Protein AF-A0A930B2Z7-F1 (afdb_monomer_lite)

Radius of gyration: 63.08 Å; chains: 1; bounding box: 130×90×165 Å

Sequence (324 aa):
MKVFLTALCCCASFFTFAQPKLEETWKDSHLNETLETPLGFLRKEKTTVDKVDYFLGVDKSNKIKYIETSSPAFKVSNYNLNTKLFGFKNYTYTRYFEGWGYYLRINASWCAFFGKAKPTKDTRPVFFFNYNFGAAEGKPIFDANYEEVLAAQQKAEKEKAEKKAKEKEQQAQKKAEYEKEAARLAKEKAEKEKAELERKQAIQKEVEKKKAEEEAKKKAEDEAKQQYAREVAAYNAQKEAEKKAKEEEKKRKSEEFRTGQRVVNTELAQAGSTATTSSTEALQGGEKYLDETLKAKLKKSLRDYQAYINKNQKRTEAYPLVLV

Structure (mmCIF, N/CA/C/O backbone):
data_AF-A0A930B2Z7-F1
#
_entry.id   AF-A0A930B2Z7-F1
#
loop_
_atom_site.group_PDB
_atom_site.id
_atom_site.type_symbol
_atom_site.label_atom_id
_atom_site.label_alt_id
_atom_site.label_comp_id
_atom_site.label_asym_id
_atom_site.label_entity_id
_atom_site.label_seq_id
_atom_site.pdbx_PDB_ins_code
_atom_site.Cartn_x
_atom_site.Cartn_y
_atom_site.Cartn_z
_atom_site.occupancy
_atom_site.B_iso_or_equiv
_atom_site.auth_seq_id
_atom_site.auth_comp_id
_atom_site.auth_asym_id
_atom_site.auth_atom_id
_atom_site.pdbx_PDB_model_num
ATOM 1 N N . MET A 1 1 ? 8.219 -58.811 -56.130 1.00 33.44 1 MET A N 1
ATOM 2 C CA . MET A 1 1 ? 8.912 -57.609 -55.602 1.00 33.44 1 MET A CA 1
ATOM 3 C C . MET A 1 1 ? 7.979 -56.408 -55.715 1.00 33.44 1 MET A C 1
ATOM 5 O O . MET A 1 1 ? 7.192 -56.398 -56.646 1.00 33.44 1 MET A O 1
ATOM 9 N N . LYS A 1 2 ? 8.087 -55.447 -54.784 1.00 41.62 2 LYS A N 1
ATOM 10 C CA . LYS A 1 2 ? 7.681 -54.021 -54.854 1.00 41.62 2 LYS A CA 1
ATOM 11 C C . LYS A 1 2 ? 6.662 -53.584 -55.934 1.00 41.62 2 LYS A C 1
ATOM 13 O O . LYS A 1 2 ? 7.050 -53.463 -57.089 1.00 41.62 2 LYS A O 1
ATOM 18 N N . VAL A 1 3 ? 5.492 -53.085 -55.511 1.00 38.84 3 VAL A N 1
ATOM 19 C CA . VAL A 1 3 ? 4.905 -51.851 -56.084 1.00 38.84 3 VAL A CA 1
ATOM 20 C C . VAL A 1 3 ? 4.307 -50.984 -54.961 1.00 38.84 3 VAL A C 1
ATOM 22 O O . VAL A 1 3 ? 3.507 -51.447 -54.160 1.00 38.84 3 VAL A O 1
ATOM 25 N N . PHE A 1 4 ? 4.796 -49.747 -54.914 1.00 39.19 4 PHE A N 1
ATOM 26 C CA . PHE A 1 4 ? 4.407 -48.534 -54.182 1.00 39.19 4 PHE A CA 1
ATOM 27 C C . PHE A 1 4 ? 3.132 -48.486 -53.314 1.00 39.19 4 PHE A C 1
ATOM 29 O O . PHE A 1 4 ? 2.013 -48.640 -53.794 1.00 39.19 4 PHE A O 1
ATOM 36 N N . LEU A 1 5 ? 3.328 -48.044 -52.063 1.00 38.91 5 LEU A N 1
ATOM 37 C CA . LEU A 1 5 ? 2.314 -47.394 -51.229 1.00 38.91 5 LEU A CA 1
ATOM 38 C C . LEU A 1 5 ? 2.477 -45.867 -51.352 1.00 38.91 5 LEU A C 1
ATOM 40 O O . LEU A 1 5 ? 3.457 -45.303 -50.863 1.00 38.91 5 LEU A O 1
ATOM 44 N N . THR A 1 6 ? 1.537 -45.194 -52.014 1.00 46.16 6 THR A N 1
ATOM 45 C CA . THR A 1 6 ? 1.603 -43.745 -52.267 1.00 46.16 6 THR A CA 1
ATOM 46 C C . THR A 1 6 ? 1.069 -42.955 -51.070 1.00 46.16 6 THR A C 1
ATOM 48 O O . THR A 1 6 ? -0.118 -42.642 -50.994 1.00 46.16 6 THR A O 1
ATOM 51 N N . ALA A 1 7 ? 1.940 -42.615 -50.119 1.00 45.53 7 ALA A N 1
ATOM 52 C CA . ALA A 1 7 ? 1.587 -41.728 -49.011 1.00 45.53 7 ALA A CA 1
ATOM 53 C C . ALA A 1 7 ? 1.538 -40.264 -49.489 1.00 45.53 7 ALA A C 1
ATOM 55 O O . ALA A 1 7 ? 2.559 -39.575 -49.534 1.00 45.53 7 ALA A O 1
ATOM 56 N N . LEU A 1 8 ? 0.343 -39.786 -49.849 1.00 38.94 8 LEU A N 1
ATOM 57 C CA . LEU A 1 8 ? 0.099 -38.382 -50.184 1.00 38.94 8 LEU A CA 1
ATOM 58 C C . LEU A 1 8 ? 0.176 -37.525 -48.908 1.00 38.94 8 LEU A C 1
ATOM 60 O O . LEU A 1 8 ? -0.830 -37.258 -48.254 1.00 38.94 8 LEU A O 1
ATOM 64 N N . CYS A 1 9 ? 1.387 -37.111 -48.537 1.00 35.88 9 CYS A N 1
ATOM 65 C CA . CYS A 1 9 ? 1.602 -36.191 -47.426 1.00 35.88 9 CYS A CA 1
ATOM 66 C C . CYS A 1 9 ? 1.150 -34.779 -47.830 1.00 35.88 9 CYS A C 1
ATOM 68 O O . CYS A 1 9 ? 1.942 -33.953 -48.288 1.00 35.88 9 CYS A O 1
ATOM 70 N N . CYS A 1 10 ? -0.145 -34.502 -47.674 1.00 34.97 10 CYS A N 1
ATOM 71 C CA . CYS A 1 10 ? -0.668 -33.144 -47.715 1.00 34.97 10 CYS A CA 1
ATOM 72 C C . CYS A 1 10 ? -0.140 -32.374 -46.499 1.00 34.97 10 CYS A C 1
ATOM 74 O O . CYS A 1 10 ? -0.798 -32.300 -45.461 1.00 34.97 10 CYS A O 1
ATOM 76 N N . CYS A 1 11 ? 1.045 -31.775 -46.645 1.00 37.53 11 CYS A N 1
ATOM 77 C CA . CYS A 1 11 ? 1.539 -30.728 -45.761 1.00 37.53 11 CYS A CA 1
ATOM 78 C C . CYS A 1 11 ? 0.603 -29.516 -45.850 1.00 37.53 11 CYS A C 1
ATOM 80 O O . CYS A 1 11 ? 0.871 -28.549 -46.565 1.00 37.53 11 CYS A O 1
ATOM 82 N N . ALA A 1 12 ? -0.508 -29.577 -45.116 1.00 38.31 12 ALA A N 1
ATOM 83 C CA . ALA A 1 12 ? -1.339 -28.430 -44.807 1.00 38.31 12 ALA A CA 1
ATOM 84 C C . ALA A 1 12 ? -0.528 -27.504 -43.895 1.00 38.31 12 ALA A C 1
ATOM 86 O O . ALA A 1 12 ? -0.625 -27.552 -42.669 1.00 38.31 12 ALA A O 1
ATOM 87 N N . SER A 1 13 ? 0.313 -26.682 -44.522 1.00 40.53 13 SER A N 1
ATOM 88 C CA . SER A 1 13 ? 1.003 -25.560 -43.899 1.00 40.53 13 SER A CA 1
ATOM 89 C C . SER A 1 13 ? -0.040 -24.534 -43.472 1.00 40.53 13 SER A C 1
ATOM 91 O O . SER A 1 13 ? -0.251 -23.525 -44.145 1.00 40.53 13 SER A O 1
ATOM 93 N N . PHE A 1 14 ? -0.715 -24.801 -42.353 1.00 37.41 14 PHE A N 1
ATOM 94 C CA . PHE A 1 14 ? -1.451 -23.783 -41.628 1.00 37.41 14 PHE A CA 1
ATOM 95 C C . PHE A 1 14 ? -0.440 -22.705 -41.249 1.00 37.41 14 PHE A C 1
ATOM 97 O O . PHE A 1 14 ? 0.321 -22.855 -40.293 1.00 37.41 14 PHE A O 1
ATOM 104 N N . PHE A 1 15 ? -0.424 -21.619 -42.022 1.00 40.16 15 PHE A N 1
ATOM 105 C CA . PHE A 1 15 ? 0.215 -20.375 -41.631 1.00 40.16 15 PHE A CA 1
ATOM 106 C C . PHE A 1 15 ? -0.580 -19.800 -40.456 1.00 40.16 15 PHE A C 1
ATOM 108 O O . PHE A 1 15 ? -1.348 -18.851 -40.596 1.00 40.16 15 PHE A O 1
ATOM 115 N N . THR A 1 16 ? -0.384 -20.379 -39.270 1.00 41.19 16 THR A N 1
ATOM 116 C CA . THR A 1 16 ? -0.503 -19.623 -38.031 1.00 41.19 16 THR A CA 1
ATOM 117 C C . THR A 1 16 ? 0.519 -18.506 -38.161 1.00 41.19 16 THR A C 1
ATOM 119 O O . THR A 1 16 ? 1.719 -18.754 -38.008 1.00 41.19 16 THR A O 1
ATOM 122 N N . PHE A 1 17 ? 0.067 -17.314 -38.548 1.00 52.38 17 PHE A N 1
ATOM 123 C CA . PHE A 1 17 ? 0.924 -16.141 -38.616 1.00 52.38 17 PHE A CA 1
ATOM 124 C C . PHE A 1 17 ? 1.437 -15.883 -37.203 1.00 52.38 17 PHE A C 1
ATOM 126 O O . PHE A 1 17 ? 0.739 -15.345 -36.352 1.00 52.38 17 PHE A O 1
ATOM 133 N N . ALA A 1 18 ? 2.653 -16.345 -36.924 1.00 68.50 18 ALA A N 1
ATOM 134 C CA . ALA A 1 18 ? 3.330 -15.997 -35.695 1.00 68.50 18 ALA A CA 1
ATOM 135 C C . ALA A 1 18 ? 3.589 -14.488 -35.715 1.00 68.50 18 ALA A C 1
ATOM 137 O O . ALA A 1 18 ? 3.853 -13.915 -36.774 1.00 68.50 18 ALA A O 1
ATOM 138 N N . GLN A 1 19 ? 3.542 -13.852 -34.543 1.00 81.44 19 GLN A N 1
ATOM 139 C CA . GLN A 1 19 ? 3.972 -12.460 -34.401 1.00 81.44 19 GLN A CA 1
ATOM 140 C C . GLN A 1 19 ? 5.351 -12.289 -35.062 1.00 81.44 19 GLN A C 1
ATOM 142 O O . GLN A 1 19 ? 6.213 -13.137 -34.794 1.00 81.44 19 GLN A O 1
ATOM 147 N N . PRO A 1 20 ? 5.572 -11.248 -35.892 1.00 84.50 20 PRO A N 1
ATOM 148 C CA . PRO A 1 20 ? 6.801 -11.117 -36.667 1.00 84.50 20 PRO A CA 1
ATOM 149 C C . PRO A 1 20 ? 8.028 -11.217 -35.765 1.00 84.50 20 PRO A C 1
ATOM 151 O O . PRO A 1 20 ? 8.089 -10.557 -34.721 1.00 84.50 20 PRO A O 1
ATOM 154 N N . LYS A 1 21 ? 8.999 -12.061 -36.131 1.00 85.06 21 LYS A N 1
ATOM 155 C CA . LYS A 1 21 ? 10.197 -12.240 -35.313 1.00 85.06 21 LYS A CA 1
ATOM 156 C C . LYS A 1 21 ? 11.354 -11.417 -35.839 1.00 85.06 21 LYS A C 1
ATOM 158 O O . LYS A 1 21 ? 11.720 -11.395 -37.005 1.00 85.06 21 LYS A O 1
ATOM 163 N N . LEU A 1 22 ? 11.983 -10.758 -34.895 1.00 83.38 22 LEU A N 1
ATOM 164 C CA . LEU A 1 22 ? 13.254 -10.090 -35.052 1.00 83.38 22 LEU A CA 1
ATOM 165 C C . LEU A 1 22 ? 14.340 -11.127 -35.481 1.00 83.38 22 LEU A C 1
ATOM 167 O O . LEU A 1 22 ? 14.418 -12.208 -34.902 1.00 83.38 22 LEU A O 1
ATOM 171 N N . GLU A 1 23 ? 15.125 -10.819 -36.529 1.00 87.12 23 GLU A N 1
ATOM 172 C CA . GLU A 1 23 ? 15.975 -11.717 -37.369 1.00 87.12 23 GLU A CA 1
ATOM 173 C C . GLU A 1 23 ? 15.267 -12.736 -38.301 1.00 87.12 23 GLU A C 1
ATOM 175 O O . GLU A 1 23 ? 15.927 -13.502 -39.024 1.00 87.12 23 GLU A O 1
ATOM 180 N N . GLU A 1 24 ? 13.936 -12.738 -38.375 1.00 88.19 24 GLU A N 1
ATOM 181 C CA . GLU A 1 24 ? 13.207 -13.530 -39.372 1.00 88.19 24 GLU A CA 1
ATOM 182 C C . GLU A 1 24 ? 13.454 -12.997 -40.792 1.00 88.19 24 GLU A C 1
ATOM 184 O O . GLU A 1 24 ? 13.744 -11.814 -40.993 1.00 88.19 24 GLU A O 1
ATOM 189 N N . THR A 1 25 ? 13.383 -13.884 -41.790 1.00 89.81 25 THR A N 1
ATOM 190 C CA . THR A 1 25 ? 13.442 -13.469 -43.197 1.00 89.81 25 THR A CA 1
ATOM 191 C C . THR A 1 25 ? 12.062 -12.994 -43.632 1.00 89.81 25 THR A C 1
ATOM 193 O O . THR A 1 25 ? 11.144 -13.804 -43.770 1.00 89.81 25 THR A O 1
ATOM 196 N N . TRP A 1 26 ? 11.933 -11.693 -43.874 1.00 89.88 26 TRP A N 1
ATOM 197 C CA . TRP A 1 26 ? 10.734 -11.093 -44.437 1.00 89.88 26 TRP A CA 1
ATOM 198 C C . TRP A 1 26 ? 10.596 -11.498 -45.908 1.00 89.88 26 TRP A C 1
ATOM 200 O O . TRP A 1 26 ? 11.543 -11.379 -46.685 1.00 89.88 26 TRP A O 1
ATOM 210 N N . LYS A 1 27 ? 9.436 -12.048 -46.276 1.00 84.56 27 LYS A N 1
ATOM 211 C CA . LYS A 1 27 ? 9.175 -12.594 -47.623 1.00 84.56 27 LYS A CA 1
ATOM 212 C C . LYS A 1 27 ? 8.341 -11.668 -48.502 1.00 84.56 27 LYS A C 1
ATOM 214 O O . LYS A 1 27 ? 8.224 -11.924 -49.694 1.00 84.56 27 LYS A O 1
ATOM 219 N N . ASP A 1 28 ? 7.759 -10.643 -47.896 1.00 74.12 28 ASP A N 1
ATOM 220 C CA . ASP A 1 28 ? 6.929 -9.652 -48.561 1.00 74.12 28 ASP A CA 1
ATOM 221 C C . ASP A 1 28 ? 7.769 -8.403 -48.897 1.00 74.12 28 ASP A C 1
ATOM 223 O O . ASP A 1 28 ? 8.835 -8.175 -48.312 1.00 74.12 28 ASP A O 1
ATOM 227 N N . SER A 1 29 ? 7.326 -7.605 -49.862 1.00 66.00 29 SER A N 1
ATOM 228 C CA . SER A 1 29 ? 7.968 -6.337 -50.206 1.00 66.00 29 SER A CA 1
ATOM 229 C C . SER A 1 29 ? 6.954 -5.393 -50.840 1.00 66.00 29 SER A C 1
ATOM 231 O O . SER A 1 29 ? 6.792 -5.373 -52.064 1.00 66.00 29 SER A O 1
ATOM 233 N N . HIS A 1 30 ? 6.252 -4.620 -50.011 1.00 62.88 30 HIS A N 1
ATOM 234 C CA . HIS A 1 30 ? 5.095 -3.834 -50.448 1.00 62.88 30 HIS A CA 1
ATOM 235 C C . HIS A 1 30 ? 5.143 -2.350 -50.050 1.00 62.88 30 HIS A C 1
ATOM 237 O O . HIS A 1 30 ? 4.257 -1.597 -50.457 1.00 62.88 30 HIS A O 1
ATOM 243 N N . LEU A 1 31 ? 6.199 -1.878 -49.372 1.00 60.50 31 LEU A N 1
ATOM 244 C CA . LEU A 1 31 ? 6.480 -0.441 -49.241 1.00 60.50 31 LEU A CA 1
ATOM 245 C C . LEU A 1 31 ? 7.941 -0.062 -49.546 1.00 60.50 31 LEU A C 1
ATOM 247 O O . LEU A 1 31 ? 8.894 -0.666 -49.063 1.00 60.50 31 LEU A O 1
ATOM 251 N N . ASN A 1 32 ? 8.092 1.034 -50.299 1.00 63.47 32 ASN A N 1
ATOM 252 C CA . ASN A 1 32 ? 9.367 1.711 -50.570 1.00 63.47 32 ASN A CA 1
ATOM 253 C C . ASN A 1 32 ? 9.643 2.873 -49.592 1.00 63.47 32 ASN A C 1
ATOM 255 O O . ASN A 1 32 ? 10.514 3.706 -49.844 1.00 63.47 32 ASN A O 1
ATOM 259 N N . GLU A 1 33 ? 8.910 2.960 -48.476 1.00 77.44 33 GLU A N 1
ATOM 260 C CA . GLU A 1 33 ? 9.284 3.882 -47.404 1.00 77.44 33 GLU A CA 1
ATOM 261 C C . GLU A 1 33 ? 10.609 3.441 -46.780 1.00 77.44 33 GLU A C 1
ATOM 263 O O . GLU A 1 33 ? 10.868 2.254 -46.570 1.00 77.44 33 GLU A O 1
ATOM 268 N N . THR A 1 34 ? 11.456 4.414 -46.463 1.00 81.25 34 THR A N 1
ATOM 269 C CA . THR A 1 34 ? 12.757 4.158 -45.854 1.00 81.25 34 THR A CA 1
ATOM 270 C C . THR A 1 34 ? 12.745 4.660 -44.415 1.00 81.25 34 THR A C 1
ATOM 272 O O . THR A 1 34 ? 12.464 5.828 -44.161 1.00 81.25 34 THR A O 1
ATOM 275 N N . LEU A 1 35 ? 13.040 3.773 -43.467 1.00 81.88 35 LEU A N 1
ATOM 276 C CA . LEU A 1 35 ? 13.203 4.111 -42.060 1.00 81.88 35 LEU A CA 1
ATOM 277 C C . LEU A 1 35 ? 14.649 4.554 -41.816 1.00 81.88 35 LEU A C 1
ATOM 279 O O . LEU A 1 35 ? 15.581 3.757 -41.951 1.00 81.88 35 LEU A O 1
ATOM 283 N N . GLU A 1 36 ? 14.828 5.813 -41.425 1.00 77.12 36 GLU A N 1
ATOM 284 C CA . GLU A 1 36 ? 16.110 6.314 -40.934 1.00 77.12 36 GLU A CA 1
ATOM 285 C C . GLU A 1 36 ? 16.392 5.798 -39.523 1.00 77.12 36 GLU A C 1
ATOM 287 O O . GLU A 1 36 ? 15.592 5.943 -38.595 1.00 77.12 36 GLU A O 1
ATOM 292 N N . THR A 1 37 ? 17.566 5.198 -39.354 1.00 74.44 37 THR A N 1
ATOM 293 C CA . THR A 1 37 ? 18.053 4.670 -38.079 1.00 74.44 37 THR A CA 1
ATOM 294 C C . THR A 1 37 ? 19.541 5.020 -37.917 1.00 74.44 37 THR A C 1
ATOM 296 O O . THR A 1 37 ? 20.202 5.334 -38.909 1.00 74.44 37 THR A O 1
ATOM 299 N N . PRO A 1 38 ? 20.144 4.896 -36.717 1.00 64.50 38 PRO A N 1
ATOM 300 C CA . PRO A 1 38 ? 21.599 5.030 -36.543 1.00 64.50 38 PRO A CA 1
ATOM 301 C C . PRO A 1 38 ? 22.395 3.958 -37.295 1.00 64.50 38 PRO A C 1
ATOM 303 O O . PRO A 1 38 ? 23.616 4.025 -37.369 1.00 64.50 38 PRO A O 1
ATOM 306 N N . LEU A 1 39 ? 21.689 2.946 -37.805 1.00 61.12 39 LEU A N 1
ATOM 307 C CA . LEU A 1 39 ? 22.203 1.805 -38.543 1.00 61.12 39 LEU A CA 1
ATOM 308 C C . LEU A 1 39 ? 22.197 2.093 -40.061 1.00 61.12 39 LEU A C 1
ATOM 310 O O . LEU A 1 39 ? 22.513 1.217 -40.864 1.00 61.12 39 LEU A O 1
ATOM 314 N N . GLY A 1 40 ? 21.792 3.307 -40.455 1.00 74.62 40 GLY A N 1
ATOM 315 C CA . GLY A 1 40 ? 21.473 3.690 -41.822 1.00 74.62 40 GLY A CA 1
ATOM 316 C C . GLY A 1 40 ? 20.002 3.445 -42.164 1.00 74.62 40 GLY A C 1
ATOM 317 O O . GLY A 1 40 ? 19.108 3.534 -41.320 1.00 74.62 40 GLY A O 1
ATOM 318 N N . PHE A 1 41 ? 19.760 3.156 -43.436 1.00 83.00 41 PHE A N 1
ATOM 319 C CA . PHE A 1 41 ? 18.433 3.060 -44.030 1.00 83.00 41 PHE A CA 1
ATOM 320 C C . PHE A 1 41 ? 17.910 1.614 -44.024 1.00 83.00 41 PHE A C 1
ATOM 322 O O . PHE A 1 41 ? 18.524 0.730 -44.629 1.00 83.00 41 PHE A O 1
ATOM 329 N N . LEU A 1 42 ? 16.761 1.379 -43.383 1.00 88.06 42 LEU A N 1
ATOM 330 C CA . LEU A 1 42 ? 16.007 0.120 -43.470 1.00 88.06 42 LEU A CA 1
ATOM 331 C C . LEU A 1 42 ? 14.780 0.303 -44.372 1.00 88.06 42 LEU A C 1
ATOM 333 O O . LEU A 1 42 ? 14.170 1.371 -44.375 1.00 88.06 42 LEU A O 1
ATOM 337 N N . ARG A 1 43 ? 14.370 -0.742 -45.097 1.00 89.50 43 ARG A N 1
ATOM 338 C CA . ARG A 1 43 ? 13.085 -0.744 -45.811 1.00 89.50 43 ARG A CA 1
ATOM 339 C C . ARG A 1 43 ? 11.964 -0.886 -44.784 1.00 89.50 43 ARG A C 1
ATOM 341 O O . ARG A 1 43 ? 11.998 -1.812 -43.974 1.00 89.50 43 ARG A O 1
ATOM 348 N N . LYS A 1 44 ? 11.017 0.048 -44.775 1.00 89.69 44 LYS A N 1
ATOM 349 C CA . LYS A 1 44 ? 9.902 0.069 -43.829 1.00 89.69 44 LYS A CA 1
ATOM 350 C C . LYS A 1 44 ? 8.725 -0.689 -44.426 1.00 89.69 44 LYS A C 1
ATOM 352 O O . LYS A 1 44 ? 8.109 -0.231 -45.380 1.00 89.69 44 LYS A O 1
ATOM 357 N N . GLU A 1 45 ? 8.399 -1.822 -43.828 1.00 89.62 45 GLU A N 1
ATOM 358 C CA . GLU A 1 45 ? 7.282 -2.679 -44.220 1.00 89.62 45 GLU A CA 1
ATOM 359 C C . GLU A 1 45 ? 6.189 -2.615 -43.149 1.00 89.62 45 GLU A C 1
ATOM 361 O O . GLU A 1 45 ? 6.475 -2.427 -41.961 1.00 89.62 45 GLU A O 1
ATOM 366 N N . LYS A 1 46 ? 4.927 -2.789 -43.550 1.00 89.06 46 LYS A N 1
ATOM 367 C CA . LYS A 1 46 ? 3.799 -2.912 -42.619 1.00 89.06 46 LYS A CA 1
ATOM 368 C C . LYS A 1 46 ? 3.185 -4.300 -42.745 1.00 89.06 46 LYS A C 1
ATOM 370 O O . LYS A 1 46 ? 2.983 -4.790 -43.850 1.00 89.06 46 LYS A O 1
ATOM 375 N N . THR A 1 47 ? 2.830 -4.907 -41.619 1.00 87.69 47 THR A N 1
ATOM 376 C CA . THR A 1 47 ? 2.024 -6.131 -41.598 1.00 87.69 47 THR A CA 1
ATOM 377 C C . THR A 1 47 ? 1.030 -6.125 -40.441 1.00 87.69 47 THR A C 1
ATOM 379 O O . THR A 1 47 ? 1.202 -5.385 -39.469 1.00 87.69 47 THR A O 1
ATOM 382 N N . THR A 1 48 ? -0.004 -6.956 -40.540 1.00 87.81 48 THR A N 1
ATOM 383 C CA . THR A 1 48 ? -1.029 -7.124 -39.509 1.00 87.81 48 THR A CA 1
ATOM 384 C C . THR A 1 48 ? -1.156 -8.609 -39.190 1.00 87.81 48 THR A C 1
ATOM 386 O O . THR A 1 48 ? -1.491 -9.407 -40.062 1.00 87.81 48 THR A O 1
ATOM 389 N N . VAL A 1 49 ? -0.906 -8.983 -37.936 1.00 85.56 49 VAL A N 1
ATOM 390 C CA . VAL A 1 49 ? -0.985 -10.367 -37.439 1.00 85.56 49 VAL A CA 1
ATOM 391 C C . VAL A 1 49 ? -1.898 -10.380 -36.219 1.00 85.56 49 VAL A C 1
ATOM 393 O O . VAL A 1 49 ? -1.743 -9.544 -35.338 1.00 85.56 49 VAL A O 1
ATOM 396 N N . ASP A 1 50 ? -2.883 -11.280 -36.172 1.00 84.94 50 ASP A N 1
ATOM 397 C CA . ASP A 1 50 ? -3.859 -11.393 -35.071 1.00 84.94 50 ASP A CA 1
ATOM 398 C C . ASP A 1 50 ? -4.530 -10.060 -34.667 1.00 84.94 50 ASP A C 1
ATOM 400 O O . ASP A 1 50 ? -4.762 -9.782 -33.490 1.00 84.94 50 ASP A O 1
ATOM 404 N N . LYS A 1 51 ? -4.863 -9.222 -35.663 1.00 85.88 51 LYS A N 1
ATOM 405 C CA . LYS A 1 51 ? -5.418 -7.855 -35.503 1.00 85.88 51 LYS A CA 1
ATOM 406 C C . LYS A 1 51 ? -4.471 -6.852 -34.821 1.00 85.88 51 LYS A C 1
ATOM 408 O O . LYS A 1 51 ? -4.909 -5.779 -34.411 1.00 85.88 51 LYS A O 1
ATOM 413 N N . VAL A 1 52 ? -3.185 -7.177 -34.716 1.00 87.00 52 VAL A N 1
ATOM 414 C CA . VAL A 1 52 ? -2.121 -6.277 -34.270 1.00 87.00 52 VAL A CA 1
ATOM 415 C C . VAL A 1 52 ? -1.341 -5.784 -35.481 1.00 87.00 52 VAL A C 1
ATOM 417 O O . VAL A 1 52 ? -0.815 -6.585 -36.252 1.00 87.00 52 VAL A O 1
ATOM 420 N N . ASP A 1 53 ? -1.224 -4.465 -35.611 1.00 88.94 53 ASP A N 1
ATOM 421 C CA . ASP A 1 53 ? -0.341 -3.837 -36.590 1.00 88.94 53 ASP A CA 1
ATOM 422 C C . ASP A 1 53 ? 1.117 -3.842 -36.106 1.00 88.94 53 ASP A C 1
ATOM 424 O O . ASP A 1 53 ? 1.421 -3.554 -34.939 1.00 88.94 53 ASP A O 1
ATOM 428 N N . TYR A 1 54 ? 2.018 -4.135 -37.040 1.00 89.31 54 TYR A N 1
ATOM 429 C CA . TYR A 1 54 ? 3.464 -4.111 -36.872 1.00 89.31 54 TYR A CA 1
ATOM 430 C C . TYR A 1 54 ? 4.100 -3.268 -37.981 1.00 89.31 54 TYR A C 1
ATOM 432 O O . TYR A 1 54 ? 3.811 -3.465 -39.165 1.00 89.31 54 TYR A O 1
ATOM 440 N N . PHE A 1 55 ? 5.012 -2.376 -37.598 1.00 89.62 55 PHE A N 1
ATOM 441 C CA . PHE A 1 55 ? 5.959 -1.748 -38.513 1.00 89.62 55 PHE A CA 1
ATOM 442 C C . PHE A 1 55 ? 7.309 -2.444 -38.378 1.00 89.62 55 PHE A C 1
ATOM 444 O O . PHE A 1 55 ? 7.859 -2.576 -37.280 1.00 89.62 55 PHE A O 1
ATOM 451 N N . LEU A 1 56 ? 7.826 -2.911 -39.508 1.00 90.50 56 LEU A N 1
ATOM 452 C CA . LEU A 1 56 ? 9.045 -3.695 -39.607 1.00 90.50 56 LEU A CA 1
ATOM 453 C C . LEU A 1 56 ? 10.102 -2.867 -40.336 1.00 90.50 56 LEU A C 1
ATOM 455 O O . LEU A 1 56 ? 9.838 -2.338 -41.412 1.00 90.50 56 LEU A O 1
ATOM 459 N N . GLY A 1 57 ? 11.309 -2.778 -39.783 1.00 90.31 57 GLY A N 1
ATOM 460 C CA . GLY A 1 57 ? 12.472 -2.300 -40.531 1.00 90.31 57 GLY A CA 1
ATOM 461 C C . GLY A 1 57 ? 13.276 -3.498 -41.013 1.00 90.31 57 GLY A C 1
ATOM 462 O O . GLY A 1 57 ? 13.786 -4.273 -40.199 1.00 90.31 57 GLY A O 1
ATOM 463 N N . VAL A 1 58 ? 13.363 -3.654 -42.328 1.00 90.00 58 VAL A N 1
ATOM 464 C CA . VAL A 1 58 ? 13.957 -4.803 -43.014 1.00 90.00 58 VAL A CA 1
ATOM 465 C C . VAL A 1 58 ? 15.261 -4.380 -43.690 1.00 90.00 58 VAL A C 1
ATOM 467 O O . VAL A 1 58 ? 15.325 -3.338 -44.345 1.00 90.00 58 VAL A O 1
ATOM 470 N N . ASP A 1 59 ? 16.324 -5.164 -43.513 1.00 88.31 59 ASP A N 1
ATOM 471 C CA . ASP A 1 59 ? 17.623 -4.890 -44.135 1.00 88.31 59 ASP A CA 1
ATOM 472 C C . ASP A 1 59 ? 17.713 -5.380 -45.596 1.00 88.31 59 ASP A C 1
ATOM 474 O O . ASP A 1 59 ? 16.805 -6.011 -46.143 1.00 88.31 59 ASP A O 1
ATOM 478 N N . LYS A 1 60 ? 18.853 -5.111 -46.246 1.00 86.25 60 LYS A N 1
ATOM 479 C CA . LYS A 1 60 ? 19.128 -5.543 -47.631 1.00 86.25 60 LYS A CA 1
ATOM 480 C C . LYS A 1 60 ? 19.196 -7.069 -47.809 1.00 86.25 60 LYS A C 1
ATOM 482 O O . LYS A 1 60 ? 19.101 -7.540 -48.936 1.00 86.25 60 LYS A O 1
ATOM 487 N N . SER A 1 61 ? 19.335 -7.830 -46.723 1.00 87.88 61 SER A N 1
ATOM 488 C CA . SER A 1 61 ? 19.311 -9.301 -46.700 1.00 87.88 61 SER A CA 1
ATOM 489 C C . SER A 1 61 ? 17.902 -9.850 -46.428 1.00 87.88 61 SER A C 1
ATOM 491 O O . SER A 1 61 ? 17.741 -11.038 -46.143 1.00 87.88 61 SER A O 1
ATOM 493 N N . ASN A 1 62 ? 16.882 -8.983 -46.481 1.00 88.69 62 ASN A N 1
ATOM 494 C CA . ASN A 1 62 ? 15.499 -9.256 -46.103 1.00 88.69 62 ASN A CA 1
ATOM 495 C C . ASN A 1 62 ? 15.339 -9.759 -44.655 1.00 88.69 62 ASN A C 1
ATOM 497 O O . ASN A 1 62 ? 14.434 -10.540 -44.364 1.00 88.69 62 ASN A O 1
ATOM 501 N N . LYS A 1 63 ? 16.195 -9.321 -43.723 1.00 90.44 63 LYS A N 1
ATOM 502 C CA . LYS A 1 63 ? 16.078 -9.629 -42.289 1.00 90.44 63 LYS A CA 1
ATOM 503 C C . LYS A 1 63 ? 15.371 -8.519 -41.527 1.00 90.44 63 LYS A C 1
ATOM 505 O O . LYS A 1 63 ? 15.722 -7.350 -41.672 1.00 90.44 63 LYS A O 1
ATOM 510 N N . ILE A 1 64 ? 14.418 -8.880 -40.665 1.00 90.06 64 ILE A N 1
ATOM 511 C CA . ILE A 1 64 ? 13.747 -7.919 -39.779 1.00 90.06 64 ILE A CA 1
ATOM 512 C C . ILE A 1 64 ? 14.722 -7.483 -38.673 1.00 90.06 64 ILE A C 1
ATOM 514 O O . ILE A 1 64 ? 15.069 -8.272 -37.792 1.00 90.06 64 ILE A O 1
ATOM 518 N N . LYS A 1 65 ? 15.151 -6.218 -38.698 1.00 90.00 65 LYS A N 1
ATOM 519 C CA . LYS A 1 65 ? 16.055 -5.605 -37.705 1.00 90.00 65 LYS A CA 1
ATOM 520 C C . LYS A 1 65 ? 15.345 -4.669 -36.729 1.00 90.00 65 LYS A C 1
ATOM 522 O O . LYS A 1 65 ? 15.931 -4.290 -35.722 1.00 90.00 65 LYS A O 1
ATOM 527 N N . TYR A 1 66 ? 14.099 -4.303 -36.997 1.00 91.12 66 TYR A N 1
ATOM 528 C CA . TYR A 1 66 ? 13.316 -3.361 -36.197 1.00 91.12 66 TYR A CA 1
ATOM 529 C C . TYR A 1 66 ? 11.867 -3.835 -36.136 1.00 91.12 66 TYR A C 1
ATOM 531 O O . TYR A 1 66 ? 11.328 -4.224 -37.173 1.00 91.12 66 TYR A O 1
ATOM 539 N N . ILE A 1 67 ? 11.251 -3.788 -34.952 1.00 89.94 67 ILE A N 1
ATOM 540 C CA . ILE A 1 67 ? 9.811 -4.004 -34.767 1.00 89.94 67 ILE A CA 1
ATOM 541 C C . ILE A 1 67 ? 9.242 -2.938 -33.833 1.00 89.94 67 ILE A C 1
ATOM 543 O O . ILE A 1 67 ? 9.589 -2.862 -32.649 1.00 89.94 67 ILE A O 1
ATOM 547 N N . GLU A 1 68 ? 8.296 -2.179 -34.374 1.00 89.12 68 GLU A N 1
ATOM 548 C CA . GLU A 1 68 ? 7.389 -1.292 -33.654 1.00 89.12 68 GLU A CA 1
ATOM 549 C C . GLU A 1 68 ? 5.965 -1.859 -33.734 1.00 89.12 68 GLU A C 1
ATOM 551 O O . GLU A 1 68 ? 5.533 -2.385 -34.761 1.00 89.12 68 GLU A O 1
ATOM 556 N N . THR A 1 69 ? 5.228 -1.779 -32.631 1.00 87.75 69 THR A N 1
ATOM 557 C CA . THR A 1 69 ? 3.823 -2.191 -32.539 1.00 87.75 69 THR A CA 1
ATOM 558 C C . THR A 1 69 ? 3.170 -1.466 -31.366 1.00 87.75 69 THR A C 1
ATOM 560 O O . THR A 1 69 ? 3.856 -1.020 -30.454 1.00 87.75 69 THR A O 1
ATOM 563 N N . SER A 1 70 ? 1.844 -1.370 -31.342 1.00 80.00 70 SER A N 1
ATOM 564 C CA . SER A 1 70 ? 1.101 -0.928 -30.153 1.00 80.00 70 SER A CA 1
ATOM 565 C C . SER A 1 70 ? 0.815 -2.069 -29.165 1.00 80.00 70 SER A C 1
ATOM 567 O O . SER A 1 70 ? 0.347 -1.819 -28.052 1.00 80.00 70 SER A O 1
ATOM 569 N N . SER A 1 71 ? 1.077 -3.328 -29.540 1.00 84.06 71 SER A N 1
ATOM 570 C CA . SER A 1 71 ? 0.673 -4.485 -28.738 1.00 84.06 71 SER A CA 1
ATOM 571 C C . SER A 1 71 ? 1.595 -4.749 -27.541 1.00 84.06 71 SER A C 1
ATOM 573 O O . SER A 1 71 ? 2.779 -5.051 -27.718 1.00 84.06 71 SER A O 1
ATOM 575 N N . PRO A 1 72 ? 1.058 -4.780 -26.305 1.00 78.38 72 PRO A N 1
ATOM 576 C CA . PRO A 1 72 ? 1.823 -5.160 -25.120 1.00 78.38 72 PRO A CA 1
ATOM 577 C C . PRO A 1 72 ? 2.074 -6.675 -25.026 1.00 78.38 72 PRO A C 1
ATOM 579 O O . PRO A 1 72 ? 2.759 -7.122 -24.101 1.00 78.38 72 PRO A O 1
ATOM 582 N N . ALA A 1 73 ? 1.514 -7.474 -25.943 1.00 82.31 73 ALA A N 1
ATOM 583 C CA . ALA A 1 73 ? 1.761 -8.911 -26.019 1.00 82.31 73 ALA A CA 1
ATOM 584 C C . ALA A 1 73 ? 3.101 -9.241 -26.697 1.00 82.31 73 ALA A C 1
ATOM 586 O O . ALA A 1 73 ? 3.669 -10.292 -26.400 1.00 82.31 73 ALA A O 1
ATOM 587 N N . PHE A 1 74 ? 3.622 -8.351 -27.555 1.00 84.62 74 PHE A N 1
ATOM 588 C CA . PHE A 1 74 ? 4.940 -8.525 -28.161 1.00 84.62 74 PHE A CA 1
ATOM 589 C C . PHE A 1 74 ? 6.033 -8.453 -27.089 1.00 84.62 74 PHE A C 1
ATOM 591 O O . PHE A 1 74 ? 6.059 -7.528 -26.269 1.00 84.62 74 PHE A O 1
ATOM 598 N N . LYS A 1 75 ? 6.932 -9.441 -27.088 1.00 86.44 75 LYS A N 1
ATOM 599 C CA . LYS A 1 75 ? 7.977 -9.597 -26.072 1.00 86.44 75 LYS A CA 1
ATOM 600 C C . LYS A 1 75 ? 9.346 -9.825 -26.692 1.00 86.44 75 LYS A C 1
ATOM 602 O O . LYS A 1 75 ? 9.504 -10.651 -27.587 1.00 86.44 75 LYS A O 1
ATOM 607 N N . VAL A 1 76 ? 10.347 -9.171 -26.114 1.00 84.62 76 VAL A N 1
ATOM 608 C CA . VAL A 1 76 ? 11.765 -9.455 -26.337 1.00 84.62 76 VAL A CA 1
ATOM 609 C C . VAL A 1 76 ? 12.347 -9.969 -25.025 1.00 84.62 76 VAL A C 1
ATOM 611 O O . VAL A 1 76 ? 12.388 -9.262 -24.014 1.00 84.62 76 VAL A O 1
ATOM 614 N N . SER A 1 77 ? 12.757 -11.239 -25.024 1.00 83.44 77 SER A N 1
ATOM 615 C CA . SER A 1 77 ? 13.026 -11.996 -23.795 1.00 83.44 77 SER A CA 1
ATOM 616 C C . SER A 1 77 ? 11.810 -11.934 -22.848 1.00 83.44 77 SER A C 1
ATOM 618 O O . SER A 1 77 ? 10.731 -12.384 -23.224 1.00 83.44 77 SER A O 1
ATOM 620 N N . ASN A 1 78 ? 11.951 -11.354 -21.651 1.00 86.81 78 ASN A N 1
ATOM 621 C CA . ASN A 1 78 ? 10.865 -11.230 -20.670 1.00 86.81 78 ASN A CA 1
ATOM 622 C C . ASN A 1 78 ? 10.211 -9.835 -20.646 1.00 86.81 78 ASN A C 1
ATOM 624 O O . ASN A 1 78 ? 9.342 -9.591 -19.810 1.00 86.81 78 ASN A O 1
ATOM 628 N N . TYR A 1 79 ? 10.621 -8.924 -21.533 1.00 90.88 79 TYR A N 1
ATOM 629 C CA . TYR A 1 79 ? 10.189 -7.526 -21.534 1.00 90.88 79 TYR A CA 1
ATOM 630 C C . TYR A 1 79 ? 9.261 -7.221 -22.710 1.00 90.88 79 TYR A C 1
ATOM 632 O O . TYR A 1 79 ? 9.357 -7.839 -23.766 1.00 90.88 79 TYR A O 1
ATOM 640 N N . ASN A 1 80 ? 8.383 -6.240 -22.532 1.00 91.12 80 ASN A N 1
ATOM 641 C CA . ASN A 1 80 ? 7.455 -5.726 -23.541 1.00 91.12 80 ASN A CA 1
ATOM 642 C C . ASN A 1 80 ? 7.400 -4.190 -23.492 1.00 91.12 80 ASN A C 1
ATOM 644 O O . ASN A 1 80 ? 8.003 -3.563 -22.622 1.00 91.12 80 ASN A O 1
ATOM 648 N N . LEU A 1 81 ? 6.620 -3.577 -24.381 1.00 90.12 81 LEU A N 1
ATOM 649 C CA . LEU A 1 81 ? 6.443 -2.117 -24.446 1.00 90.12 81 LEU A CA 1
ATOM 650 C C . LEU A 1 81 ? 5.756 -1.516 -23.199 1.00 90.12 81 LEU A C 1
ATOM 652 O O . LEU A 1 81 ? 5.819 -0.315 -22.963 1.00 90.12 81 LEU A O 1
ATOM 656 N N . ASN A 1 82 ? 5.138 -2.342 -22.347 1.00 91.25 82 ASN A N 1
ATOM 657 C CA . ASN A 1 82 ? 4.604 -1.912 -21.050 1.00 91.25 82 ASN A CA 1
ATOM 658 C C . ASN A 1 82 ? 5.629 -1.975 -19.905 1.00 91.25 82 ASN A C 1
ATOM 660 O O . ASN A 1 82 ? 5.346 -1.492 -18.806 1.00 91.25 82 ASN A O 1
ATOM 664 N N . THR A 1 83 ? 6.812 -2.545 -20.139 1.00 92.56 83 THR A N 1
ATOM 665 C CA . THR A 1 83 ? 7.877 -2.629 -19.139 1.00 92.56 83 THR A CA 1
ATOM 666 C C . THR A 1 83 ? 8.457 -1.233 -18.915 1.00 92.56 83 THR A C 1
ATOM 668 O O . THR A 1 83 ? 9.039 -0.642 -19.820 1.00 92.56 83 THR A O 1
ATOM 671 N N . LYS A 1 84 ? 8.299 -0.687 -17.705 1.00 94.38 84 LYS A N 1
ATOM 672 C CA . LYS A 1 84 ? 8.971 0.558 -17.296 1.00 94.38 84 LYS A CA 1
ATOM 673 C C . LYS A 1 84 ? 10.485 0.362 -17.307 1.00 94.38 84 LYS A C 1
ATOM 675 O O . LYS A 1 84 ? 10.945 -0.735 -16.996 1.00 94.38 84 LYS A O 1
ATOM 680 N N . LEU A 1 85 ? 11.254 1.418 -17.565 1.00 91.31 85 LEU A N 1
ATOM 681 C CA . LEU A 1 85 ? 12.712 1.347 -17.660 1.00 91.31 85 LEU A CA 1
ATOM 682 C C . LEU A 1 85 ? 13.354 0.649 -16.448 1.00 91.31 85 LEU A C 1
ATOM 684 O O . LEU A 1 85 ? 14.195 -0.220 -16.634 1.00 91.31 85 LEU A O 1
ATOM 688 N N . PHE A 1 86 ? 12.911 0.929 -15.218 1.00 88.25 86 PHE A N 1
ATOM 689 C CA . PHE A 1 86 ? 13.520 0.324 -14.016 1.00 88.25 86 PHE A CA 1
ATOM 690 C C . PHE A 1 86 ? 13.031 -1.113 -13.742 1.00 88.25 86 PHE A C 1
ATOM 692 O O . PHE A 1 86 ? 13.484 -1.761 -12.806 1.00 88.25 86 PHE A O 1
ATOM 699 N N . GLY A 1 87 ? 12.119 -1.635 -14.569 1.00 89.00 87 GLY A N 1
ATOM 700 C CA . GLY A 1 87 ? 11.783 -3.059 -14.619 1.00 89.00 87 GLY A CA 1
ATOM 701 C C . GLY A 1 87 ? 12.789 -3.894 -15.423 1.00 89.00 87 GLY A C 1
ATOM 702 O O . GLY A 1 87 ? 12.757 -5.122 -15.343 1.00 89.00 87 GLY A O 1
ATOM 703 N N . PHE A 1 88 ? 13.687 -3.263 -16.188 1.00 89.69 88 PHE A N 1
ATOM 704 C CA . PHE A 1 88 ? 14.774 -3.960 -16.872 1.00 89.69 88 PHE A CA 1
ATOM 705 C C . PHE A 1 88 ? 15.915 -4.243 -15.889 1.00 89.69 88 PHE A C 1
ATOM 707 O O . PHE A 1 88 ? 16.436 -3.329 -15.257 1.00 89.69 88 PHE A O 1
ATOM 714 N N . LYS A 1 89 ? 16.365 -5.502 -15.799 1.00 87.19 89 LYS A N 1
ATOM 715 C CA . LYS A 1 89 ? 17.432 -5.929 -14.865 1.00 87.19 89 LYS A CA 1
ATOM 716 C C . LYS A 1 89 ? 18.739 -5.139 -14.985 1.00 87.19 89 LYS A C 1
ATOM 718 O O . LYS A 1 89 ? 19.514 -5.105 -14.040 1.00 87.19 89 LYS A O 1
ATOM 723 N N . ASN A 1 90 ? 18.999 -4.560 -16.151 1.00 85.62 90 ASN A N 1
ATOM 724 C CA . ASN A 1 90 ? 20.221 -3.844 -16.483 1.00 85.62 90 ASN A CA 1
ATOM 725 C C . ASN A 1 90 ? 19.956 -2.380 -16.873 1.00 85.62 90 ASN A C 1
ATOM 727 O O . ASN A 1 90 ? 20.745 -1.800 -17.612 1.00 85.62 90 ASN A O 1
ATOM 731 N N . TYR A 1 91 ? 18.857 -1.784 -16.395 1.00 87.38 91 TYR A N 1
ATOM 732 C CA . TYR A 1 91 ? 18.440 -0.413 -16.716 1.00 87.38 91 TYR A CA 1
ATOM 733 C C . TYR A 1 91 ? 19.533 0.654 -16.503 1.00 87.38 91 TYR A C 1
ATOM 735 O O . TYR A 1 91 ? 19.565 1.644 -17.234 1.00 87.38 91 TYR A O 1
ATOM 743 N N . THR A 1 92 ? 20.463 0.443 -15.566 1.00 83.12 92 THR A N 1
ATOM 744 C CA . THR A 1 92 ? 21.645 1.296 -15.347 1.00 83.12 92 THR A CA 1
ATOM 745 C C . THR A 1 92 ? 22.512 1.439 -16.601 1.00 83.12 92 THR A C 1
ATOM 747 O O . THR A 1 92 ? 23.016 2.521 -16.887 1.00 83.12 92 THR A O 1
ATOM 750 N N . TYR A 1 93 ? 22.589 0.396 -17.432 1.00 85.38 93 TYR A N 1
ATOM 751 C CA . TYR A 1 93 ? 23.278 0.389 -18.727 1.00 85.38 93 TYR A CA 1
ATOM 752 C C . TYR A 1 93 ? 22.467 1.034 -19.865 1.00 85.38 93 TYR A C 1
ATOM 754 O O . TYR A 1 93 ? 22.750 0.778 -21.039 1.00 85.38 93 TYR A O 1
ATOM 762 N N . THR A 1 94 ? 21.469 1.868 -19.552 1.00 89.19 94 THR A N 1
ATOM 763 C CA . THR A 1 94 ? 20.846 2.758 -20.544 1.00 89.19 94 THR A CA 1
ATOM 764 C C . THR A 1 94 ? 21.899 3.721 -21.065 1.00 89.19 94 THR A C 1
ATOM 766 O O . THR A 1 94 ? 22.701 4.251 -20.299 1.00 89.19 94 THR A O 1
ATOM 769 N N . ARG A 1 95 ? 21.901 3.953 -22.372 1.00 88.00 95 ARG A N 1
ATOM 770 C CA . ARG A 1 95 ? 22.894 4.751 -23.090 1.00 88.00 95 ARG A CA 1
ATOM 771 C C . ARG A 1 95 ? 22.188 5.797 -23.939 1.00 88.00 95 ARG A C 1
ATOM 773 O O . ARG A 1 95 ? 21.005 5.662 -24.253 1.00 88.00 95 ARG A O 1
ATOM 780 N N . TYR A 1 96 ? 22.918 6.839 -24.305 1.00 87.44 96 TYR A N 1
ATOM 781 C CA . TYR A 1 96 ? 22.470 7.848 -25.257 1.00 87.44 96 TYR A CA 1
ATOM 782 C C . TYR A 1 96 ? 23.275 7.709 -26.548 1.00 87.44 96 TYR A C 1
ATOM 784 O O . TYR A 1 96 ? 24.496 7.554 -26.495 1.00 87.44 96 TYR A O 1
ATOM 792 N N . PHE A 1 97 ? 22.595 7.757 -27.691 1.00 84.88 97 PHE A N 1
ATOM 793 C CA . PHE A 1 97 ? 23.220 7.911 -28.999 1.00 84.88 97 PHE A CA 1
ATOM 794 C C . PHE A 1 97 ? 22.866 9.292 -29.551 1.00 84.88 97 PHE A C 1
ATOM 796 O O . PHE A 1 97 ? 21.685 9.639 -29.662 1.00 84.88 97 PHE A O 1
ATOM 803 N N . GLU A 1 98 ? 23.886 10.081 -29.879 1.00 80.94 98 GLU A N 1
ATOM 804 C CA . GLU A 1 98 ? 23.718 11.451 -30.356 1.00 80.94 98 GLU A CA 1
ATOM 805 C C . GLU A 1 98 ? 22.902 11.505 -31.659 1.00 80.94 98 GLU A C 1
ATOM 807 O O . GLU A 1 98 ? 22.957 10.602 -32.490 1.00 80.94 98 GLU A O 1
ATOM 812 N N . GLY A 1 99 ? 22.046 12.521 -31.795 1.00 79.44 99 GLY A N 1
ATOM 813 C CA . GLY A 1 99 ? 21.091 12.650 -32.904 1.00 79.44 99 GLY A CA 1
ATOM 814 C C . GLY A 1 99 ? 19.870 11.714 -32.842 1.00 79.44 99 GLY A C 1
ATOM 815 O O . GLY A 1 99 ? 18.813 12.063 -33.380 1.00 79.44 99 GLY A O 1
ATOM 816 N N . TRP A 1 100 ? 19.953 10.571 -32.146 1.00 83.25 100 TRP A N 1
ATOM 817 C CA . TRP A 1 100 ? 18.888 9.559 -32.146 1.00 83.25 100 TRP A CA 1
ATOM 818 C C . TRP A 1 100 ? 18.091 9.448 -30.847 1.00 83.25 100 TRP A C 1
ATOM 820 O O . TRP A 1 100 ? 16.862 9.474 -30.905 1.00 83.25 100 TRP A O 1
ATOM 830 N N . GLY A 1 101 ? 18.752 9.346 -29.690 1.00 89.19 101 GLY A N 1
ATOM 831 C CA . GLY A 1 101 ? 18.084 9.228 -28.392 1.00 89.19 101 GLY A CA 1
ATOM 832 C C . GLY A 1 101 ? 18.610 8.113 -27.489 1.00 89.19 101 GLY A C 1
ATOM 833 O O . GLY A 1 101 ? 19.715 7.592 -27.654 1.00 89.19 101 GLY A O 1
ATOM 834 N N . TYR A 1 102 ? 17.801 7.773 -26.490 1.00 91.38 102 TYR A N 1
ATOM 835 C CA . TYR A 1 102 ? 18.145 6.848 -25.419 1.00 91.38 102 TYR A CA 1
ATOM 836 C C . TYR A 1 102 ? 17.732 5.416 -25.747 1.00 91.38 102 TYR A C 1
ATOM 838 O O . TYR A 1 102 ? 16.619 5.160 -26.211 1.00 91.38 102 TYR A O 1
ATOM 846 N N . TYR A 1 103 ? 18.617 4.467 -25.460 1.00 91.69 103 TYR A N 1
ATOM 847 C CA . TYR A 1 103 ? 18.382 3.046 -25.683 1.00 91.69 103 TYR A CA 1
ATOM 848 C C . TYR A 1 103 ? 18.997 2.194 -24.568 1.00 91.69 103 TYR A C 1
ATOM 850 O O . TYR A 1 103 ? 19.931 2.609 -23.884 1.00 91.69 103 TYR A O 1
ATOM 858 N N . LEU A 1 104 ? 18.488 0.977 -24.405 1.00 91.62 104 LEU A N 1
ATOM 859 C CA . LEU A 1 104 ? 19.045 -0.037 -23.515 1.00 91.62 104 LEU A CA 1
ATOM 860 C C . LEU A 1 104 ? 19.296 -1.312 -24.310 1.00 91.62 104 LEU A C 1
ATOM 862 O O . LEU A 1 104 ? 18.368 -1.853 -24.913 1.00 91.62 104 LEU A O 1
ATOM 866 N N . ARG A 1 105 ? 20.523 -1.834 -24.267 1.00 88.88 105 ARG A N 1
ATOM 867 C CA . ARG A 1 105 ? 20.807 -3.191 -24.744 1.00 88.88 105 ARG A CA 1
ATOM 868 C C . ARG A 1 105 ? 20.201 -4.196 -23.766 1.00 88.88 105 ARG A C 1
ATOM 870 O O . ARG A 1 105 ? 20.598 -4.243 -22.612 1.00 88.88 105 ARG A O 1
ATOM 877 N N . ILE A 1 106 ? 19.257 -5.009 -24.221 1.00 88.19 106 ILE A N 1
ATOM 878 C CA . ILE A 1 106 ? 18.564 -6.040 -23.432 1.00 88.19 106 ILE A CA 1
ATOM 879 C C . ILE A 1 106 ? 19.423 -7.305 -23.319 1.00 88.19 106 ILE A C 1
ATOM 881 O O . ILE A 1 106 ? 19.466 -7.946 -22.272 1.00 88.19 106 ILE A O 1
ATOM 885 N N . ASN A 1 107 ? 20.080 -7.681 -24.416 1.00 83.88 107 ASN A N 1
ATOM 886 C CA . ASN A 1 107 ? 20.977 -8.832 -24.531 1.00 83.88 107 ASN A CA 1
ATOM 887 C C . ASN A 1 107 ? 21.930 -8.618 -25.727 1.00 83.88 107 ASN A C 1
ATOM 889 O O . ASN A 1 107 ? 21.908 -7.558 -26.350 1.00 83.88 107 ASN A O 1
ATOM 893 N N . ALA A 1 108 ? 22.768 -9.603 -26.061 1.00 78.44 108 ALA A N 1
ATOM 894 C CA . ALA A 1 108 ? 23.769 -9.480 -27.129 1.00 78.44 108 ALA A CA 1
ATOM 895 C C . ALA A 1 108 ? 23.197 -9.020 -28.488 1.00 78.44 108 ALA A C 1
ATOM 897 O O . ALA A 1 108 ? 23.867 -8.283 -29.207 1.00 78.44 108 ALA A O 1
ATOM 898 N N . SER A 1 109 ? 21.961 -9.406 -28.817 1.00 78.62 109 SER A N 1
ATOM 899 C CA . SER A 1 109 ? 21.320 -9.100 -30.103 1.00 78.62 109 SER A CA 1
ATOM 900 C C . SER A 1 109 ? 20.340 -7.927 -30.033 1.00 78.62 109 SER A C 1
ATOM 902 O O . SER A 1 109 ? 20.174 -7.218 -31.019 1.00 78.62 109 SER A O 1
ATOM 904 N N . TRP A 1 110 ? 19.684 -7.709 -28.890 1.00 86.94 110 TRP A N 1
ATOM 905 C CA . TRP A 1 110 ? 18.470 -6.890 -28.820 1.00 86.94 110 TRP A CA 1
ATOM 906 C C . TRP A 1 110 ? 18.594 -5.637 -27.967 1.00 86.94 110 TRP A C 1
ATOM 908 O O . TRP A 1 110 ? 19.153 -5.671 -26.871 1.00 86.94 110 TRP A O 1
ATOM 918 N N . CYS A 1 111 ? 17.973 -4.558 -28.438 1.00 90.31 111 CYS A N 1
ATOM 919 C CA . CYS A 1 111 ? 17.895 -3.264 -27.775 1.00 90.31 111 CYS A CA 1
ATOM 920 C C . CYS A 1 111 ? 16.444 -2.747 -27.716 1.00 90.31 111 CYS A C 1
ATOM 922 O O . CYS A 1 111 ? 15.640 -3.011 -28.611 1.00 90.31 111 CYS A O 1
ATOM 924 N N . ALA A 1 112 ? 16.123 -1.984 -26.671 1.00 92.81 112 ALA A N 1
ATOM 925 C CA . ALA A 1 112 ? 14.907 -1.177 -26.543 1.00 92.81 112 ALA A CA 1
ATOM 926 C C . ALA A 1 112 ? 15.244 0.306 -26.732 1.00 92.81 112 ALA A C 1
ATOM 928 O O . ALA A 1 112 ? 16.248 0.771 -26.191 1.00 92.81 112 ALA A O 1
ATOM 929 N N . PHE A 1 113 ? 14.406 1.052 -27.451 1.00 92.00 113 PHE A N 1
ATOM 930 C CA . PHE A 1 113 ? 14.532 2.506 -27.610 1.00 92.00 113 PHE A CA 1
ATOM 931 C C . PHE A 1 113 ? 13.508 3.246 -26.742 1.00 92.00 113 PHE A C 1
ATOM 933 O O . PHE A 1 113 ? 12.346 2.855 -26.711 1.00 92.00 113 PHE A O 1
ATOM 940 N N . PHE A 1 114 ? 13.918 4.322 -26.066 1.00 92.69 114 PHE A N 1
ATOM 941 C CA . PHE A 1 114 ? 13.111 5.067 -25.082 1.00 92.69 114 PHE A CA 1
ATOM 942 C C . PHE A 1 114 ? 12.810 6.519 -25.498 1.00 92.69 114 PHE A C 1
ATOM 944 O O . PHE A 1 114 ? 12.239 7.275 -24.715 1.00 92.69 114 PHE A O 1
ATOM 951 N N . GLY A 1 115 ? 13.163 6.919 -26.725 1.00 91.06 115 GLY A N 1
ATOM 952 C CA . GLY A 1 115 ? 12.922 8.269 -27.242 1.00 91.06 115 GLY A CA 1
ATOM 953 C C . GLY A 1 115 ? 14.117 9.219 -27.121 1.00 91.06 115 GLY A C 1
ATOM 954 O O . GLY A 1 115 ? 15.179 8.871 -26.607 1.00 91.06 115 GLY A O 1
ATOM 955 N N . LYS A 1 116 ? 13.938 10.449 -27.621 1.00 88.88 116 LYS A N 1
ATOM 956 C CA . LYS A 1 116 ? 14.960 11.515 -27.602 1.00 88.88 116 LYS A CA 1
ATOM 957 C C . LYS A 1 116 ? 15.083 12.235 -26.255 1.00 88.88 116 LYS A C 1
ATOM 959 O O . LYS A 1 116 ? 16.139 12.778 -25.956 1.00 88.88 116 LYS A O 1
ATOM 964 N N . ALA A 1 117 ? 14.021 12.253 -25.451 1.00 87.69 117 ALA A N 1
ATOM 965 C CA . ALA A 1 117 ? 14.019 12.885 -24.134 1.00 87.69 117 ALA A CA 1
ATOM 966 C C . ALA A 1 117 ? 14.712 12.001 -23.085 1.00 87.69 117 ALA A C 1
ATOM 968 O O . ALA A 1 117 ? 14.618 10.775 -23.151 1.00 87.69 117 ALA A O 1
ATOM 969 N N . LYS A 1 118 ? 15.378 12.617 -22.096 1.00 86.50 118 LYS A N 1
ATOM 970 C CA . LYS A 1 118 ? 16.055 11.886 -21.013 1.00 86.50 118 LYS A CA 1
ATOM 971 C C . LYS A 1 118 ? 15.042 11.024 -20.244 1.00 86.50 118 LYS A C 1
ATOM 973 O O . LYS A 1 118 ? 14.089 11.583 -19.697 1.00 86.50 118 LYS A O 1
ATOM 978 N N . PRO A 1 119 ? 15.224 9.693 -20.178 1.00 87.62 119 PRO A N 1
ATOM 979 C CA . PRO A 1 119 ? 14.218 8.812 -19.614 1.00 87.62 119 PRO A CA 1
ATOM 980 C C . PRO A 1 119 ? 14.144 8.934 -18.090 1.00 87.62 119 PRO A C 1
ATOM 982 O O . PRO A 1 119 ? 15.140 9.126 -17.392 1.00 87.62 119 PRO A O 1
ATOM 985 N N . THR A 1 120 ? 12.928 8.774 -17.583 1.00 85.06 120 THR A N 1
ATOM 986 C CA . THR A 1 120 ? 12.576 8.695 -16.161 1.00 85.06 120 THR A CA 1
ATOM 987 C C . THR A 1 120 ? 12.270 7.249 -15.756 1.00 85.06 120 THR A C 1
ATOM 989 O O . THR A 1 120 ? 12.100 6.376 -16.611 1.00 85.06 120 THR A O 1
ATOM 992 N N . LYS A 1 121 ? 12.103 6.995 -14.450 1.00 81.56 121 LYS A N 1
ATOM 993 C CA . LYS A 1 121 ? 11.742 5.671 -13.900 1.00 81.56 121 LYS A CA 1
ATOM 994 C C . LYS A 1 121 ? 10.484 5.040 -14.518 1.00 81.56 121 LYS A C 1
ATOM 996 O O . LYS A 1 121 ? 10.361 3.818 -14.556 1.00 81.56 121 LYS A O 1
ATOM 1001 N N . ASP A 1 122 ? 9.565 5.873 -15.006 1.00 86.06 122 ASP A N 1
ATOM 1002 C CA . ASP A 1 122 ? 8.282 5.474 -15.593 1.00 86.06 122 ASP A CA 1
ATOM 1003 C C . ASP A 1 122 ? 8.287 5.441 -17.132 1.00 86.06 122 ASP A C 1
ATOM 1005 O O . ASP A 1 122 ? 7.293 5.028 -17.735 1.00 86.06 122 ASP A O 1
ATOM 1009 N N . THR A 1 123 ? 9.395 5.839 -17.772 1.00 91.75 123 THR A N 1
ATOM 1010 C CA . THR A 1 123 ? 9.544 5.805 -19.238 1.00 91.75 123 THR A CA 1
ATOM 1011 C C . THR A 1 123 ? 9.546 4.361 -19.737 1.00 91.75 123 THR A C 1
ATOM 1013 O O . THR A 1 123 ? 10.015 3.454 -19.048 1.00 91.75 123 THR A O 1
ATOM 1016 N N . ARG A 1 124 ? 8.990 4.133 -20.928 1.00 93.44 124 ARG A N 1
ATOM 1017 C CA . ARG A 1 124 ? 8.783 2.805 -21.523 1.00 93.44 124 ARG A CA 1
ATOM 1018 C C . ARG A 1 124 ? 9.444 2.719 -22.902 1.00 93.44 124 ARG A C 1
ATOM 1020 O O . ARG A 1 124 ? 9.654 3.769 -23.512 1.00 93.44 124 ARG A O 1
ATOM 1027 N N . PRO A 1 125 ? 9.760 1.513 -23.403 1.00 93.06 125 PRO A N 1
ATOM 1028 C CA . PRO A 1 125 ? 10.205 1.343 -24.774 1.00 93.06 125 PRO A CA 1
ATOM 1029 C C . PRO A 1 125 ? 9.140 1.814 -25.768 1.00 93.06 125 PRO A C 1
ATOM 1031 O O . PRO A 1 125 ? 7.960 1.516 -25.597 1.00 93.06 125 PRO A O 1
ATOM 1034 N N . VAL A 1 126 ? 9.577 2.487 -26.828 1.00 90.81 126 VAL A N 1
ATOM 1035 C CA . VAL A 1 126 ? 8.758 2.813 -28.004 1.00 90.81 126 VAL A CA 1
ATOM 1036 C C . VAL A 1 126 ? 8.752 1.627 -28.975 1.00 90.81 126 VAL A C 1
ATOM 1038 O O . VAL A 1 126 ? 7.703 1.222 -29.460 1.00 90.81 126 VAL A O 1
ATOM 1041 N N . PHE A 1 127 ? 9.923 1.031 -29.214 1.00 89.62 127 PHE A N 1
ATOM 1042 C CA . PHE A 1 127 ? 10.116 -0.117 -30.103 1.00 89.62 127 PHE A CA 1
ATOM 1043 C C . PHE A 1 127 ? 11.352 -0.938 -29.702 1.00 89.62 127 PHE A C 1
ATOM 1045 O O . PHE A 1 127 ? 12.158 -0.517 -28.859 1.00 89.62 127 PHE A O 1
ATOM 1052 N N . PHE A 1 128 ? 11.520 -2.100 -30.340 1.00 91.12 128 PHE A N 1
ATOM 1053 C CA . PHE A 1 128 ? 12.687 -2.969 -30.185 1.00 91.12 128 PHE A CA 1
ATOM 1054 C C . PHE A 1 128 ? 13.448 -3.128 -31.508 1.00 91.12 128 PHE A C 1
ATOM 1056 O O . PHE A 1 128 ? 12.848 -3.172 -32.582 1.00 91.12 128 PHE A O 1
ATOM 1063 N N . PHE A 1 129 ? 14.776 -3.232 -31.438 1.00 89.94 129 PHE A N 1
ATOM 1064 C CA . PHE A 1 129 ? 15.643 -3.297 -32.618 1.00 89.94 129 PHE A CA 1
ATOM 1065 C C . PHE A 1 129 ? 16.901 -4.149 -32.384 1.00 89.94 129 PHE A C 1
ATOM 1067 O O . PHE A 1 129 ? 17.353 -4.303 -31.245 1.00 89.94 129 PHE A O 1
ATOM 1074 N N . ASN A 1 130 ? 17.467 -4.701 -33.462 1.00 88.25 130 ASN A N 1
ATOM 1075 C CA . ASN A 1 130 ? 18.770 -5.361 -33.465 1.00 88.25 130 ASN A CA 1
ATOM 1076 C C . ASN A 1 130 ? 19.822 -4.310 -33.771 1.00 88.25 130 ASN A C 1
ATOM 1078 O O . ASN A 1 130 ? 19.717 -3.645 -34.803 1.00 88.25 130 ASN A O 1
ATOM 1082 N N . TYR A 1 131 ? 20.861 -4.203 -32.946 1.00 78.81 131 TYR A N 1
ATOM 1083 C CA . TYR A 1 131 ? 22.085 -3.584 -33.433 1.00 78.81 131 TYR A CA 1
ATOM 1084 C C . TYR A 1 131 ? 23.330 -3.980 -32.651 1.00 78.81 131 TYR A C 1
ATOM 1086 O O . TYR A 1 131 ? 23.354 -4.036 -31.414 1.00 78.81 131 TYR A O 1
ATOM 1094 N N . ASN A 1 132 ? 24.417 -4.138 -33.400 1.00 77.81 132 ASN A N 1
ATOM 1095 C CA . ASN A 1 132 ? 25.758 -4.163 -32.857 1.00 77.81 132 ASN A CA 1
ATOM 1096 C C . ASN A 1 132 ? 26.394 -2.768 -32.971 1.00 77.81 132 ASN A C 1
ATOM 1098 O O . ASN A 1 132 ? 27.041 -2.454 -33.963 1.00 77.81 132 ASN A O 1
ATOM 1102 N N . PHE A 1 133 ? 26.235 -1.952 -31.924 1.00 73.69 133 PHE A N 1
ATOM 1103 C CA . PHE A 1 133 ? 26.904 -0.652 -31.791 1.00 73.69 133 PHE A CA 1
ATOM 1104 C C . PHE A 1 133 ? 28.446 -0.724 -31.832 1.00 73.69 133 PHE A C 1
ATOM 1106 O O . PHE A 1 133 ? 29.084 0.306 -32.043 1.00 73.69 133 PHE A O 1
ATOM 1113 N N . GLY A 1 134 ? 29.059 -1.903 -31.651 1.00 74.56 134 GLY A N 1
ATOM 1114 C CA . GLY A 1 134 ? 30.513 -2.075 -31.699 1.00 74.56 134 GLY A CA 1
ATOM 1115 C C . GLY A 1 134 ? 31.249 -1.105 -30.769 1.00 74.56 134 GLY A C 1
ATOM 1116 O O . GLY A 1 134 ? 30.861 -0.917 -29.618 1.00 74.56 134 GLY A O 1
ATOM 1117 N N . ALA A 1 135 ? 32.289 -0.447 -31.285 1.00 68.69 135 ALA A N 1
ATOM 1118 C CA . ALA A 1 135 ? 33.039 0.576 -30.552 1.00 68.69 135 ALA A CA 1
ATOM 1119 C C . ALA A 1 135 ? 32.277 1.909 -30.362 1.00 68.69 135 ALA A C 1
ATOM 1121 O O . ALA A 1 135 ? 32.686 2.726 -29.542 1.00 68.69 135 ALA A O 1
ATOM 1122 N N . ALA A 1 136 ? 31.165 2.132 -31.075 1.00 69.94 136 ALA A N 1
ATOM 1123 C CA . ALA A 1 136 ? 30.324 3.329 -30.951 1.00 69.94 136 ALA A CA 1
ATOM 1124 C C . ALA A 1 136 ? 29.269 3.214 -29.827 1.00 69.94 136 ALA A C 1
ATOM 1126 O O . ALA A 1 136 ? 28.331 4.011 -29.746 1.00 69.94 136 ALA A O 1
ATOM 1127 N N . GLU A 1 137 ? 29.389 2.214 -28.950 1.00 71.19 137 GLU A N 1
ATOM 1128 C CA . GLU A 1 137 ? 28.479 2.010 -27.826 1.00 71.19 137 GLU A CA 1
ATOM 1129 C C . GLU A 1 137 ? 28.729 3.047 -26.710 1.00 71.19 137 GLU A C 1
ATOM 1131 O O . GLU A 1 137 ? 29.498 2.819 -25.774 1.00 71.19 137 GLU A O 1
ATOM 1136 N N . GLY A 1 138 ? 28.063 4.205 -26.816 1.00 68.88 138 GLY A N 1
ATOM 1137 C CA . GLY A 1 138 ? 28.176 5.333 -25.879 1.00 68.88 138 GLY A CA 1
ATOM 1138 C C . GLY A 1 138 ? 28.022 4.939 -24.403 1.00 68.88 138 GLY A C 1
ATOM 1139 O O . GLY A 1 138 ? 27.361 3.954 -24.079 1.00 68.88 138 GLY A O 1
ATOM 1140 N N . LYS A 1 139 ? 28.656 5.681 -23.486 1.00 75.06 139 LYS A N 1
ATOM 1141 C CA . LYS A 1 139 ? 28.722 5.321 -22.054 1.00 75.06 139 LYS A CA 1
ATOM 1142 C C . LYS A 1 139 ? 27.326 5.255 -21.392 1.00 75.06 139 LYS A C 1
ATOM 1144 O O . LYS A 1 139 ? 26.427 5.986 -21.816 1.00 75.06 139 LYS A O 1
ATOM 1149 N N . PRO A 1 140 ? 27.133 4.415 -20.353 1.00 80.81 140 PRO A N 1
ATOM 1150 C CA . PRO A 1 140 ? 25.917 4.426 -19.539 1.00 80.81 140 PRO A CA 1
ATOM 1151 C C . PRO A 1 140 ? 25.589 5.819 -18.984 1.00 80.81 140 PRO A C 1
ATOM 1153 O O . PRO A 1 140 ? 26.489 6.549 -18.575 1.00 80.81 140 PRO A O 1
ATOM 1156 N N . ILE A 1 141 ? 24.303 6.184 -18.975 1.00 78.62 141 ILE A N 1
ATOM 1157 C CA . ILE A 1 141 ? 23.816 7.508 -18.537 1.00 78.62 141 ILE A CA 1
ATOM 1158 C C . ILE A 1 141 ? 23.470 7.576 -17.044 1.00 78.62 141 ILE A C 1
ATOM 1160 O O . ILE A 1 141 ? 23.263 8.668 -16.514 1.00 78.62 141 ILE A O 1
ATOM 1164 N N . PHE A 1 142 ? 23.367 6.419 -16.391 1.00 69.50 142 PHE A N 1
ATOM 1165 C CA . PHE A 1 142 ? 23.222 6.284 -14.950 1.00 69.50 142 PHE A CA 1
ATOM 1166 C C . PHE A 1 142 ? 24.587 5.843 -14.413 1.00 69.50 142 PHE A C 1
ATOM 1168 O O . PHE A 1 142 ? 24.976 4.689 -14.592 1.00 69.50 142 PHE A O 1
ATOM 1175 N N . ASP A 1 143 ? 25.347 6.774 -13.833 1.00 55.94 143 ASP A N 1
ATOM 1176 C CA . ASP A 1 143 ? 26.605 6.437 -13.162 1.00 55.94 143 ASP A CA 1
ATOM 1177 C C . ASP A 1 143 ? 26.336 5.795 -11.782 1.00 55.94 143 ASP A C 1
ATOM 1179 O O . ASP A 1 143 ? 25.189 5.731 -11.336 1.00 55.94 143 ASP A O 1
ATOM 1183 N N . ALA A 1 144 ? 27.375 5.291 -11.109 1.00 56.56 144 ALA A N 1
ATOM 1184 C CA . ALA A 1 144 ? 27.261 4.609 -9.814 1.00 56.56 144 ALA A CA 1
ATOM 1185 C C . ALA A 1 144 ? 26.524 5.437 -8.737 1.00 56.56 144 ALA A C 1
ATOM 1187 O O . ALA A 1 144 ? 25.788 4.879 -7.924 1.00 56.56 144 ALA A O 1
ATOM 1188 N N . ASN A 1 145 ? 26.644 6.764 -8.790 1.00 58.19 145 ASN A N 1
ATOM 1189 C CA . ASN A 1 145 ? 25.963 7.722 -7.918 1.00 58.19 145 ASN A CA 1
ATOM 1190 C C . ASN A 1 145 ? 24.421 7.670 -8.065 1.00 58.19 145 ASN A C 1
ATOM 1192 O O . ASN A 1 145 ? 23.676 8.084 -7.176 1.00 58.19 145 ASN A O 1
ATOM 1196 N N . TYR A 1 146 ? 23.904 7.110 -9.168 1.00 59.97 146 TYR A N 1
ATOM 1197 C CA . TYR A 1 146 ? 22.467 6.919 -9.364 1.00 59.97 146 TYR A CA 1
ATOM 1198 C C . TYR A 1 146 ? 21.868 5.860 -8.426 1.00 59.97 146 TYR A C 1
ATOM 1200 O O . TYR A 1 146 ? 20.752 6.047 -7.942 1.00 59.97 146 TYR A O 1
ATOM 1208 N N . GLU A 1 147 ? 22.605 4.786 -8.125 1.00 61.62 147 GLU A N 1
ATOM 1209 C CA . GLU A 1 147 ? 22.166 3.746 -7.180 1.00 61.62 147 GLU A CA 1
ATOM 1210 C C . GLU A 1 147 ? 22.092 4.291 -5.742 1.00 61.62 147 GLU A C 1
ATOM 1212 O O . GLU A 1 147 ? 21.161 3.960 -5.006 1.00 61.62 147 GLU A O 1
ATOM 1217 N N . GLU A 1 148 ? 22.989 5.206 -5.351 1.00 63.44 148 GLU A N 1
ATOM 1218 C CA . GLU A 1 148 ? 22.918 5.888 -4.048 1.00 63.44 148 GLU A CA 1
ATOM 1219 C C . GLU A 1 148 ? 21.669 6.775 -3.931 1.00 63.44 148 GLU A C 1
ATOM 1221 O O . GLU A 1 148 ? 20.952 6.723 -2.926 1.00 63.44 148 GLU A O 1
ATOM 1226 N N . VAL A 1 149 ? 21.343 7.534 -4.984 1.00 64.62 149 VAL A N 1
ATOM 1227 C CA . VAL A 1 149 ? 20.107 8.334 -5.058 1.00 64.62 149 VAL A CA 1
ATOM 1228 C C . VAL A 1 149 ? 18.859 7.440 -5.012 1.00 64.62 149 VAL A C 1
ATOM 1230 O O . VAL A 1 149 ? 17.869 7.794 -4.365 1.00 64.62 149 VAL A O 1
ATOM 1233 N N . LEU A 1 150 ? 18.900 6.263 -5.642 1.00 64.38 150 LEU A N 1
ATOM 1234 C CA . LEU A 1 150 ? 17.809 5.285 -5.618 1.00 64.38 150 LEU A CA 1
ATOM 1235 C C . LEU A 1 150 ? 17.632 4.658 -4.228 1.00 64.38 150 LEU A C 1
ATOM 1237 O O . LEU A 1 150 ? 16.507 4.597 -3.726 1.00 64.38 150 LEU A O 1
ATOM 1241 N N . ALA A 1 151 ? 18.724 4.272 -3.567 1.00 74.38 151 ALA A N 1
ATOM 1242 C CA . ALA A 1 151 ? 18.714 3.779 -2.192 1.00 74.38 151 ALA A CA 1
ATOM 1243 C C . ALA A 1 151 ? 18.188 4.843 -1.212 1.00 74.38 151 ALA A C 1
ATOM 1245 O O . ALA A 1 151 ? 17.362 4.537 -0.347 1.00 74.38 151 ALA A O 1
ATOM 1246 N N . ALA A 1 152 ? 18.586 6.109 -1.383 1.00 71.50 152 ALA A N 1
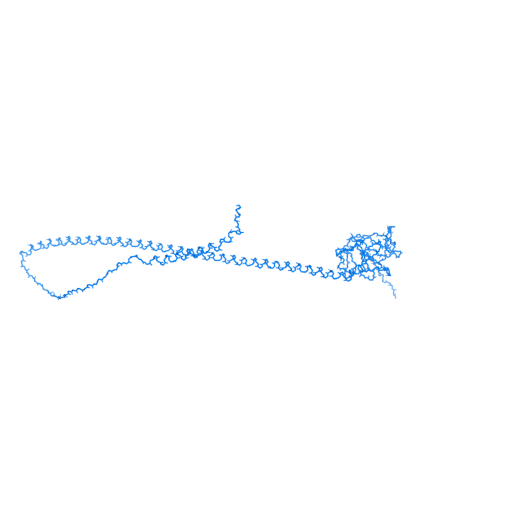ATOM 1247 C CA . ALA A 1 152 ? 18.061 7.232 -0.609 1.00 71.50 152 ALA A CA 1
ATOM 1248 C C . ALA A 1 152 ? 16.553 7.444 -0.843 1.00 71.50 152 ALA A C 1
ATOM 1250 O O . ALA A 1 152 ? 15.799 7.620 0.118 1.00 71.50 152 ALA A O 1
ATOM 1251 N N . GLN A 1 153 ? 16.083 7.362 -2.094 1.00 68.38 153 GLN A N 1
ATOM 1252 C CA . GLN A 1 153 ? 14.663 7.509 -2.425 1.00 68.38 153 GLN A CA 1
ATOM 1253 C C . GLN A 1 153 ? 13.814 6.350 -1.877 1.00 68.38 153 GLN A C 1
ATOM 1255 O O . GLN A 1 153 ? 12.760 6.596 -1.290 1.00 68.38 153 GLN A O 1
ATOM 1260 N N . GLN A 1 154 ? 14.286 5.103 -1.980 1.00 74.25 154 GLN A N 1
ATOM 1261 C CA . GLN A 1 154 ? 13.618 3.936 -1.389 1.00 74.25 154 GLN A CA 1
ATOM 1262 C C . GLN A 1 154 ? 13.586 4.006 0.143 1.00 74.25 154 GLN A C 1
ATOM 1264 O O . GLN A 1 154 ? 12.560 3.693 0.751 1.00 74.25 154 GLN A O 1
ATOM 1269 N N . LYS A 1 155 ? 14.672 4.463 0.782 1.00 82.00 155 LYS A N 1
ATOM 1270 C CA . LYS A 1 155 ? 14.720 4.698 2.232 1.00 82.00 155 LYS A CA 1
ATOM 1271 C C . LYS A 1 155 ? 13.690 5.750 2.655 1.00 82.00 155 LYS A C 1
ATOM 1273 O O . LYS A 1 155 ? 12.931 5.498 3.588 1.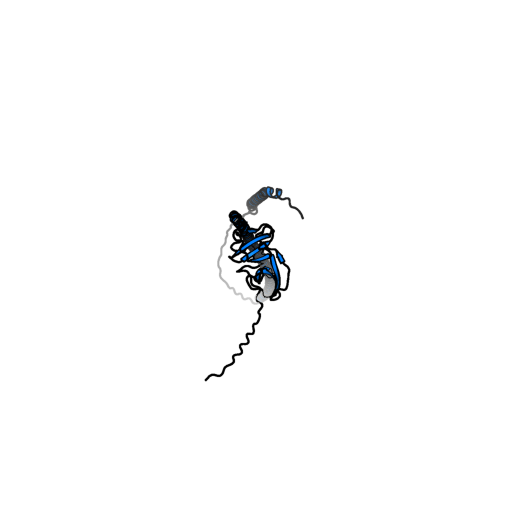00 82.00 155 LYS A O 1
ATOM 1278 N N . ALA A 1 156 ? 13.598 6.866 1.931 1.00 74.69 156 ALA A N 1
ATOM 1279 C CA . ALA A 1 156 ? 12.620 7.922 2.194 1.00 74.69 156 ALA A CA 1
ATOM 1280 C C . ALA A 1 156 ? 11.162 7.464 1.974 1.00 74.69 156 ALA A C 1
ATOM 1282 O O . ALA A 1 156 ? 10.282 7.799 2.770 1.00 74.69 156 ALA A O 1
ATOM 1283 N N . GLU A 1 157 ? 10.881 6.669 0.934 1.00 75.94 157 GLU A N 1
ATOM 1284 C CA . GLU A 1 157 ? 9.547 6.086 0.720 1.00 75.94 157 GLU A CA 1
ATOM 1285 C C . GLU A 1 157 ? 9.183 5.070 1.816 1.00 75.94 157 GLU A C 1
ATOM 1287 O O . GLU A 1 157 ? 8.061 5.111 2.332 1.00 75.94 157 GLU A O 1
ATOM 1292 N N . LYS A 1 158 ? 10.130 4.221 2.241 1.00 86.50 158 LYS A N 1
ATOM 1293 C CA . LYS A 1 158 ? 9.937 3.261 3.340 1.00 86.50 158 LYS A CA 1
ATOM 1294 C C . LYS A 1 158 ? 9.688 3.961 4.677 1.00 86.50 158 LYS A C 1
ATOM 1296 O O . LYS A 1 158 ? 8.742 3.602 5.373 1.00 86.50 158 LYS A O 1
ATOM 1301 N N . GLU A 1 159 ? 10.464 4.990 5.011 1.00 86.88 159 GLU A N 1
ATOM 1302 C CA . GLU A 1 159 ? 10.276 5.785 6.232 1.00 86.88 159 GLU A CA 1
ATOM 1303 C C . GLU A 1 159 ? 8.915 6.505 6.232 1.00 86.88 159 GLU A C 1
ATOM 1305 O O . GLU A 1 159 ? 8.187 6.491 7.228 1.00 86.88 159 GLU A O 1
ATOM 1310 N N . LYS A 1 160 ? 8.501 7.058 5.084 1.00 84.75 160 LYS A N 1
ATOM 1311 C CA . LYS A 1 160 ? 7.178 7.678 4.908 1.00 84.75 160 LYS A CA 1
ATOM 1312 C C . LYS A 1 160 ? 6.033 6.667 5.044 1.00 84.75 160 LYS A C 1
ATOM 1314 O O . LYS A 1 160 ? 4.973 7.023 5.565 1.00 84.75 160 LYS A O 1
ATOM 1319 N N . ALA A 1 161 ? 6.225 5.426 4.595 1.00 83.06 161 ALA A N 1
ATOM 1320 C CA . ALA A 1 161 ? 5.263 4.341 4.779 1.00 83.06 161 ALA A CA 1
ATOM 1321 C C . ALA A 1 161 ? 5.185 3.887 6.248 1.00 83.06 161 ALA A C 1
ATOM 1323 O O . ALA A 1 161 ? 4.086 3.766 6.789 1.00 83.06 161 ALA A O 1
ATOM 1324 N N . GLU A 1 162 ? 6.327 3.716 6.918 1.00 89.56 162 GLU A N 1
ATOM 1325 C CA . GLU A 1 162 ? 6.400 3.329 8.331 1.00 89.56 162 GLU A CA 1
ATOM 1326 C C . GLU A 1 162 ? 5.786 4.398 9.248 1.00 89.56 162 GLU A C 1
ATOM 1328 O O . GLU A 1 162 ? 4.998 4.074 10.138 1.00 89.56 162 GLU A O 1
ATOM 1333 N N . LYS A 1 163 ? 6.054 5.684 8.988 1.00 89.12 163 LYS A N 1
ATOM 1334 C CA . LYS A 1 163 ? 5.446 6.799 9.728 1.00 89.12 163 LYS A CA 1
ATOM 1335 C C . LYS A 1 163 ? 3.918 6.799 9.601 1.00 89.12 163 LYS A C 1
ATOM 1337 O O . LYS A 1 163 ? 3.230 6.927 10.610 1.00 89.12 163 LYS A O 1
ATOM 1342 N N . LYS A 1 164 ? 3.385 6.562 8.394 1.00 87.62 164 LYS A N 1
ATOM 1343 C CA . LYS A 1 164 ? 1.936 6.401 8.162 1.00 87.62 164 LYS A CA 1
ATOM 1344 C C . LYS A 1 164 ? 1.348 5.159 8.839 1.00 87.62 164 LYS A C 1
ATOM 1346 O O . LYS A 1 164 ? 0.193 5.198 9.258 1.00 87.62 164 LYS A O 1
ATOM 1351 N N . ALA A 1 165 ? 2.101 4.064 8.935 1.00 89.62 165 ALA A N 1
ATOM 1352 C CA . ALA A 1 165 ? 1.660 2.861 9.639 1.00 89.62 165 ALA A CA 1
ATOM 1353 C C . ALA A 1 165 ? 1.546 3.115 11.152 1.00 89.62 165 ALA A C 1
ATOM 1355 O O . ALA A 1 165 ? 0.485 2.873 11.725 1.00 89.62 165 ALA A O 1
ATOM 1356 N N . LYS A 1 166 ? 2.581 3.706 11.767 1.00 89.12 166 LYS A N 1
ATOM 1357 C CA . LYS A 1 166 ? 2.583 4.083 13.193 1.00 89.12 166 LYS A CA 1
ATOM 1358 C C . LYS A 1 166 ? 1.485 5.093 13.536 1.00 89.12 166 LYS A C 1
ATOM 1360 O O . LYS A 1 166 ? 0.843 4.968 14.572 1.00 89.12 166 LYS A O 1
ATOM 1365 N N . GLU A 1 167 ? 1.219 6.060 12.658 1.00 89.81 167 GLU A N 1
ATOM 1366 C CA . GLU A 1 167 ? 0.129 7.027 12.845 1.00 89.81 167 GLU A CA 1
ATOM 1367 C C . GLU A 1 167 ? -1.257 6.353 12.829 1.00 89.81 167 GLU A C 1
ATOM 1369 O O . GLU A 1 167 ? -2.086 6.623 13.701 1.00 89.81 167 GLU A O 1
ATOM 1374 N N . LYS A 1 168 ? -1.495 5.413 11.901 1.00 89.75 168 LYS A N 1
ATOM 1375 C CA . LYS A 1 168 ? -2.725 4.600 11.885 1.00 89.75 168 LYS A CA 1
ATOM 1376 C C . LYS A 1 168 ? -2.864 3.723 13.127 1.00 89.75 168 LYS A C 1
ATOM 1378 O O . LYS A 1 168 ? -3.964 3.609 13.662 1.00 89.75 168 LYS A O 1
ATOM 1383 N N . GLU A 1 169 ? -1.774 3.120 13.592 1.00 89.12 169 GLU A N 1
ATOM 1384 C CA . GLU A 1 169 ? -1.775 2.298 14.803 1.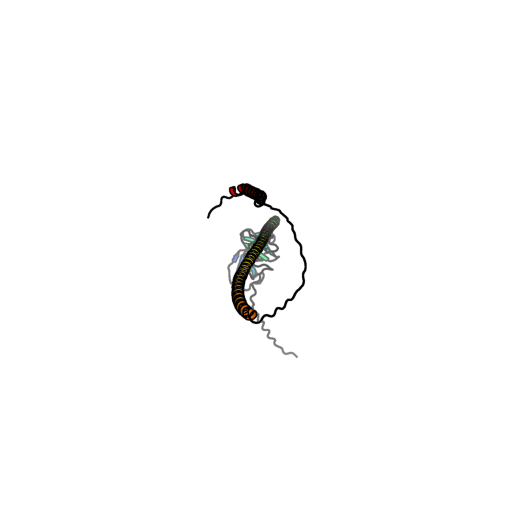00 89.12 169 GLU A CA 1
ATOM 1385 C C . GLU A 1 169 ? -2.128 3.134 16.044 1.00 89.12 169 GLU A C 1
ATOM 1387 O O . GLU A 1 169 ? -3.021 2.763 16.803 1.00 89.12 169 GLU A O 1
ATOM 1392 N N . GLN A 1 170 ? -1.527 4.318 16.200 1.00 89.38 170 GLN A N 1
ATOM 1393 C CA . GLN A 1 170 ? -1.860 5.247 17.286 1.00 89.38 170 GLN A CA 1
ATOM 1394 C C . GLN A 1 170 ? -3.318 5.731 17.229 1.00 89.38 170 GLN A C 1
ATOM 1396 O O . GLN A 1 170 ? -3.954 5.876 18.274 1.00 89.38 170 GLN A O 1
ATOM 1401 N N . GLN A 1 171 ? -3.879 5.963 16.037 1.00 87.31 171 GLN A N 1
ATOM 1402 C CA . GLN A 1 171 ? -5.306 6.279 15.891 1.00 87.31 171 GLN A CA 1
ATOM 1403 C C . GLN A 1 171 ? -6.201 5.096 16.295 1.00 87.31 171 GLN A C 1
ATOM 1405 O O . GLN A 1 171 ? -7.196 5.300 16.994 1.00 87.31 171 GLN A O 1
ATOM 1410 N N . ALA A 1 172 ? -5.841 3.866 15.918 1.00 89.69 172 ALA A N 1
ATOM 1411 C CA . ALA A 1 172 ? -6.575 2.662 16.307 1.00 89.69 172 ALA A CA 1
ATOM 1412 C C . ALA A 1 172 ? -6.533 2.425 17.828 1.00 89.69 172 ALA A C 1
ATOM 1414 O O . ALA A 1 172 ? -7.573 2.156 18.430 1.00 89.69 172 ALA A O 1
ATOM 1415 N N . GLN A 1 173 ? -5.367 2.600 18.461 1.00 90.94 173 GLN A N 1
ATOM 1416 C CA . GLN A 1 173 ? -5.209 2.512 19.917 1.00 90.94 173 GLN A CA 1
ATOM 1417 C C . GLN A 1 173 ? -6.076 3.557 20.640 1.00 90.94 173 GLN A C 1
ATOM 1419 O O . GLN A 1 173 ? -6.864 3.189 21.510 1.00 90.94 173 GLN A O 1
ATOM 1424 N N . LYS A 1 174 ? -6.030 4.832 20.219 1.00 91.19 174 LYS A N 1
ATOM 1425 C CA . LYS A 1 174 ? -6.874 5.905 20.786 1.00 91.19 174 LYS A CA 1
ATOM 1426 C C . LYS A 1 174 ? -8.374 5.627 20.637 1.00 91.19 174 LYS A C 1
ATOM 1428 O O . LYS A 1 174 ? -9.135 5.886 21.566 1.00 91.19 174 LYS A O 1
ATOM 1433 N N . LYS A 1 175 ? -8.808 5.081 19.494 1.00 91.38 175 LYS A N 1
ATOM 1434 C CA . LYS A 1 175 ? -10.213 4.699 19.269 1.00 91.38 175 LYS A CA 1
ATOM 1435 C C . LYS A 1 175 ? -10.643 3.558 20.195 1.00 91.38 175 LYS A C 1
ATOM 1437 O O . LYS A 1 175 ? -11.697 3.653 20.814 1.00 91.38 175 LYS A O 1
ATOM 1442 N N . ALA A 1 176 ? -9.813 2.525 20.338 1.00 91.62 176 ALA A N 1
ATOM 1443 C CA . ALA A 1 176 ? -10.089 1.395 21.224 1.00 91.62 176 ALA A CA 1
ATOM 1444 C C . ALA A 1 176 ? -10.106 1.791 22.714 1.00 91.62 176 ALA A C 1
ATOM 1446 O O . ALA A 1 176 ? -10.886 1.242 23.490 1.00 91.62 176 ALA A O 1
ATOM 1447 N N . GLU A 1 177 ? -9.269 2.747 23.125 1.00 90.62 177 GLU A N 1
ATOM 1448 C CA . GLU A 1 177 ? -9.285 3.309 24.480 1.00 90.62 177 GLU A CA 1
ATOM 1449 C C . GLU A 1 177 ? -10.565 4.122 24.738 1.00 90.62 177 GLU A C 1
ATOM 1451 O O . GLU A 1 177 ? -11.240 3.900 25.744 1.00 90.62 177 GLU A O 1
ATOM 1456 N N . TYR A 1 178 ? -10.967 4.975 23.788 1.00 89.12 178 TYR A N 1
ATOM 1457 C CA . TYR A 1 178 ? -12.225 5.726 23.860 1.00 89.12 178 TYR A CA 1
ATOM 1458 C C . TYR A 1 178 ? -13.461 4.813 23.916 1.00 89.12 178 TYR A C 1
ATOM 1460 O O . TYR A 1 178 ? -14.357 5.040 24.727 1.00 89.12 178 TYR A O 1
ATOM 1468 N N . GLU A 1 179 ? -13.509 3.749 23.109 1.00 90.50 179 GLU A N 1
ATOM 1469 C CA . GLU A 1 179 ? -14.615 2.781 23.127 1.00 90.50 179 GLU A CA 1
ATOM 1470 C C . GLU A 1 179 ? -14.691 2.000 24.450 1.00 90.50 179 GLU A C 1
ATOM 1472 O O . GLU A 1 179 ? -15.788 1.792 24.975 1.00 90.50 179 GLU A O 1
ATOM 1477 N N . LYS A 1 180 ? -13.546 1.624 25.040 1.00 92.62 180 LYS A N 1
ATOM 1478 C CA . LYS A 1 180 ? -13.501 1.008 26.379 1.00 92.62 180 LYS A CA 1
ATOM 1479 C C . LYS A 1 180 ? -14.004 1.955 27.466 1.00 92.62 180 LYS A C 1
ATOM 1481 O O . LYS A 1 180 ? -14.774 1.532 28.329 1.00 92.62 180 LYS A O 1
ATOM 1486 N N . GLU A 1 181 ? -13.593 3.220 27.425 1.00 89.75 181 GLU A N 1
ATOM 1487 C CA . GLU A 1 181 ? -14.016 4.216 28.410 1.00 89.75 181 GLU A CA 1
ATOM 1488 C C . GLU A 1 181 ? -15.510 4.540 28.279 1.00 89.75 181 GLU A C 1
ATOM 1490 O O . GLU A 1 181 ? -16.226 4.566 29.281 1.00 89.75 181 GLU A O 1
ATOM 1495 N N . ALA A 1 182 ? -16.020 4.672 27.051 1.00 92.50 182 ALA A N 1
ATOM 1496 C CA . ALA A 1 182 ? -17.446 4.842 26.787 1.00 92.50 182 ALA A CA 1
ATOM 1497 C C . ALA A 1 182 ? -18.278 3.650 27.299 1.00 92.50 182 ALA A C 1
ATOM 1499 O O . ALA A 1 182 ? -19.314 3.851 27.936 1.00 92.50 182 ALA A O 1
ATOM 1500 N N . ALA A 1 183 ? -17.806 2.414 27.093 1.00 92.31 183 ALA A N 1
ATOM 1501 C CA . ALA A 1 183 ? -18.459 1.211 27.612 1.00 92.31 183 ALA A CA 1
ATOM 1502 C C . ALA A 1 183 ? -18.461 1.158 29.152 1.00 92.31 183 ALA A C 1
ATOM 1504 O O . ALA A 1 183 ? -19.472 0.787 29.755 1.00 92.31 183 ALA A O 1
ATOM 1505 N N . ARG A 1 184 ? -17.365 1.579 29.802 1.00 92.06 184 ARG A N 1
ATOM 1506 C CA . ARG A 1 184 ? -17.289 1.709 31.267 1.00 92.06 184 ARG A CA 1
ATOM 1507 C C . ARG A 1 184 ? -18.301 2.730 31.786 1.00 92.06 184 ARG A C 1
ATOM 1509 O O . ARG A 1 184 ? -19.064 2.409 32.695 1.00 92.06 184 ARG A O 1
ATOM 1516 N N . LEU A 1 185 ? -18.358 3.910 31.169 1.00 90.31 185 LEU A N 1
ATOM 1517 C CA . LEU A 1 185 ? -19.283 4.981 31.548 1.00 90.31 185 LEU A CA 1
ATOM 1518 C C . LEU A 1 185 ? -20.755 4.574 31.358 1.00 90.31 185 LEU A C 1
ATOM 1520 O O . LEU A 1 185 ? -21.604 4.906 32.184 1.00 90.31 185 LEU A O 1
ATOM 1524 N N . ALA A 1 186 ? -21.062 3.838 30.286 1.00 91.94 186 ALA A N 1
ATOM 1525 C CA . ALA A 1 186 ? -22.397 3.297 30.034 1.00 91.94 186 ALA A CA 1
ATOM 1526 C C . ALA A 1 186 ? -22.798 2.251 31.088 1.00 91.94 186 ALA A C 1
ATOM 1528 O O . ALA A 1 186 ? -23.911 2.309 31.612 1.00 91.94 186 ALA A O 1
ATOM 1529 N N . LYS A 1 187 ? -21.882 1.342 31.454 1.00 92.94 187 LYS A N 1
ATOM 1530 C CA . LYS A 1 187 ? -22.120 0.348 32.509 1.00 92.94 187 LYS A CA 1
ATOM 1531 C C . LYS A 1 187 ? -22.338 1.005 33.876 1.00 92.94 187 LYS A C 1
ATOM 1533 O O . LYS A 1 187 ? -23.282 0.642 34.568 1.00 92.94 187 LYS A O 1
ATOM 1538 N N . GLU A 1 188 ? -21.525 1.999 34.236 1.00 91.50 188 GLU A N 1
ATOM 1539 C CA . GLU A 1 188 ? -21.671 2.745 35.495 1.00 91.50 188 GLU A CA 1
ATOM 1540 C C . GLU A 1 188 ? -23.015 3.491 35.568 1.00 91.50 188 GLU A C 1
ATOM 1542 O O . GLU A 1 188 ? -23.675 3.483 36.609 1.00 91.50 188 GLU A O 1
ATOM 1547 N N . LYS A 1 189 ? -23.459 4.103 34.459 1.00 93.06 189 LYS A N 1
ATOM 1548 C CA . LYS A 1 189 ? -24.785 4.734 34.375 1.00 93.06 189 LYS A CA 1
ATOM 1549 C C . LYS A 1 189 ? -25.914 3.721 34.565 1.00 93.06 189 LYS A C 1
ATOM 1551 O O . LYS A 1 189 ? -26.789 3.968 35.387 1.00 93.06 189 LYS A O 1
ATOM 1556 N N . ALA A 1 190 ? -25.864 2.583 33.872 1.00 92.56 190 ALA A N 1
ATOM 1557 C CA . ALA A 1 190 ? -26.880 1.535 33.991 1.00 92.56 190 ALA A CA 1
ATOM 1558 C C . ALA A 1 190 ? -26.948 0.935 35.409 1.00 92.56 190 ALA A C 1
ATOM 1560 O O . ALA A 1 190 ? -28.031 0.644 35.914 1.00 92.56 190 ALA A O 1
ATOM 1561 N N . GLU A 1 191 ? -25.805 0.781 36.083 1.00 90.94 191 GLU A N 1
ATOM 1562 C CA . GLU A 1 191 ? -25.744 0.299 37.467 1.00 90.94 191 GLU A CA 1
ATOM 1563 C C . GLU A 1 191 ? -26.325 1.323 38.458 1.00 90.94 191 GLU A C 1
ATOM 1565 O O . GLU A 1 191 ? -27.125 0.957 39.322 1.00 90.94 191 GLU A O 1
ATOM 1570 N N . LYS A 1 192 ? -26.018 2.617 38.280 1.00 90.62 192 LYS A N 1
ATOM 1571 C CA . LYS A 1 192 ? -26.622 3.713 39.060 1.00 90.62 192 LYS A CA 1
ATOM 1572 C C . LYS A 1 192 ? -28.132 3.822 38.851 1.00 90.62 192 LYS A C 1
ATOM 1574 O O . LYS A 1 192 ? -28.864 3.952 39.828 1.00 90.62 192 LYS A O 1
ATOM 1579 N N . GLU A 1 193 ? -28.600 3.730 37.610 1.00 92.25 193 GLU A N 1
ATOM 1580 C CA . GLU A 1 193 ? -30.027 3.775 37.272 1.00 92.25 193 GLU A CA 1
ATOM 1581 C C . GLU A 1 193 ? -30.784 2.582 37.873 1.00 92.25 193 GLU A C 1
ATOM 1583 O O . GLU A 1 193 ? -31.835 2.761 38.493 1.00 92.25 193 GLU A O 1
ATOM 1588 N N . LYS A 1 194 ? -30.211 1.372 37.795 1.00 92.50 194 LYS A N 1
ATOM 1589 C CA . LYS A 1 194 ? -30.774 0.177 38.436 1.00 92.50 194 LYS A CA 1
ATOM 1590 C C . LYS A 1 194 ? -30.855 0.328 39.960 1.00 92.50 194 LYS A C 1
ATOM 1592 O O . LYS A 1 194 ? -31.897 0.023 40.537 1.00 92.50 194 LYS A O 1
ATOM 1597 N N . ALA A 1 195 ? -29.800 0.832 40.603 1.00 91.56 195 ALA A N 1
ATOM 1598 C CA . ALA A 1 195 ? -29.787 1.073 42.047 1.00 91.56 195 ALA A CA 1
ATOM 1599 C C . ALA A 1 195 ? -30.805 2.150 42.475 1.00 91.56 195 ALA A C 1
ATOM 1601 O O . ALA A 1 195 ? -31.438 2.030 43.527 1.00 91.56 195 ALA A O 1
ATOM 1602 N N . GLU A 1 196 ? -31.014 3.189 41.660 1.00 90.94 196 GLU A N 1
ATOM 1603 C CA . GLU A 1 196 ? -32.050 4.195 41.909 1.00 90.94 196 GLU A CA 1
ATOM 1604 C C . GLU A 1 196 ? -33.464 3.607 41.762 1.00 90.94 196 GLU A C 1
ATOM 1606 O O . GLU A 1 196 ? -34.331 3.878 42.599 1.00 90.94 196 GLU A O 1
ATOM 1611 N N . LEU A 1 197 ? -33.696 2.768 40.746 1.00 91.81 197 LEU A N 1
ATOM 1612 C CA . LEU A 1 197 ? -34.965 2.067 40.541 1.00 91.81 197 LEU A CA 1
ATOM 1613 C C . LEU A 1 197 ? -35.290 1.138 41.721 1.00 91.81 197 LEU A C 1
ATOM 1615 O O . LEU A 1 197 ? -36.399 1.179 42.255 1.00 91.81 197 LEU A O 1
ATOM 1619 N N . GLU A 1 198 ? -34.316 0.344 42.168 1.00 92.19 198 GLU A N 1
ATOM 1620 C CA . GLU A 1 198 ? -34.458 -0.571 43.304 1.00 92.19 198 GLU A CA 1
ATOM 1621 C C . GLU A 1 198 ? -34.739 0.192 44.609 1.00 92.19 198 GLU A C 1
ATOM 1623 O O . GLU A 1 198 ? -35.646 -0.171 45.363 1.00 92.19 198 GLU A O 1
ATOM 1628 N N . ARG A 1 199 ? -34.068 1.333 44.828 1.00 92.00 199 ARG A N 1
ATOM 1629 C CA . ARG A 1 199 ? -34.357 2.228 45.958 1.00 92.00 199 ARG A CA 1
ATOM 1630 C C . ARG A 1 199 ? -35.775 2.807 45.899 1.00 92.00 199 ARG A C 1
ATOM 1632 O O . ARG A 1 199 ? -36.443 2.855 46.932 1.00 92.00 199 ARG A O 1
ATOM 1639 N N . LYS A 1 200 ? -36.257 3.228 44.722 1.00 91.88 200 LYS A N 1
ATOM 1640 C CA . LYS A 1 200 ? -37.642 3.709 44.538 1.00 91.88 200 LYS A CA 1
ATOM 1641 C C . LYS A 1 200 ? -38.660 2.608 44.852 1.00 91.88 200 LYS A C 1
ATOM 1643 O O . LYS A 1 200 ? -39.604 2.857 45.597 1.00 91.88 200 LYS A O 1
ATOM 1648 N N . GLN A 1 201 ? -38.430 1.385 44.371 1.00 92.06 201 GLN A N 1
ATOM 1649 C CA . GLN A 1 201 ? -39.289 0.231 44.666 1.00 92.06 201 GLN A CA 1
ATOM 1650 C C . GLN A 1 201 ? -39.297 -0.136 46.158 1.00 92.06 201 GLN A C 1
ATOM 1652 O O . GLN A 1 201 ? -40.357 -0.441 46.704 1.00 92.06 201 GLN A O 1
ATOM 1657 N N . ALA A 1 202 ? -38.149 -0.076 46.841 1.00 91.56 202 ALA A N 1
ATOM 1658 C CA . ALA A 1 202 ? -38.065 -0.323 48.282 1.00 91.56 202 ALA A CA 1
ATOM 1659 C C . ALA A 1 202 ? -38.865 0.713 49.094 1.00 91.56 202 ALA A C 1
ATOM 1661 O O . ALA A 1 202 ? -39.636 0.339 49.978 1.00 91.56 202 ALA A O 1
ATOM 1662 N N . ILE A 1 203 ? -38.747 2.002 48.748 1.00 91.12 203 ILE A N 1
ATOM 1663 C CA . ILE A 1 203 ? -39.535 3.084 49.365 1.00 91.12 203 ILE A CA 1
ATOM 1664 C C . ILE A 1 203 ? -41.037 2.865 49.129 1.00 91.12 203 ILE A C 1
ATOM 1666 O O . ILE A 1 203 ? -41.832 3.025 50.052 1.00 91.12 203 ILE A O 1
ATOM 1670 N N . GLN A 1 204 ? -41.438 2.464 47.921 1.00 91.81 204 GLN A N 1
ATOM 1671 C CA . GLN A 1 204 ? -42.849 2.243 47.608 1.00 91.81 204 GLN A CA 1
ATOM 1672 C C . GLN A 1 204 ? -43.449 1.065 48.396 1.00 91.81 204 GLN A C 1
ATOM 1674 O O . GLN A 1 204 ? -44.530 1.210 48.965 1.00 91.81 204 GLN A O 1
ATOM 1679 N N . LYS A 1 205 ? -42.710 -0.045 48.546 1.00 92.81 205 LYS A N 1
ATOM 1680 C CA . LYS A 1 205 ? -43.110 -1.181 49.401 1.00 92.81 205 LYS A CA 1
ATOM 1681 C C . LYS A 1 205 ? -43.246 -0.796 50.880 1.00 92.81 205 LYS A C 1
ATOM 1683 O O . LYS A 1 205 ? -44.174 -1.248 51.545 1.00 92.81 205 LYS A O 1
ATOM 1688 N N . GLU A 1 206 ? -42.358 0.053 51.401 1.00 89.31 206 GLU A N 1
ATOM 1689 C CA . GLU A 1 206 ? -42.472 0.619 52.757 1.00 89.31 206 GLU A CA 1
ATOM 1690 C C . GLU A 1 206 ? -43.750 1.459 52.932 1.00 89.31 206 GLU A C 1
ATOM 1692 O O . GLU A 1 206 ? -44.436 1.337 53.948 1.00 89.31 206 GLU A O 1
ATOM 1697 N N . VAL A 1 207 ? -44.083 2.299 51.946 1.00 91.88 207 VAL A N 1
ATOM 1698 C CA . VAL A 1 207 ? -45.292 3.141 51.967 1.00 91.88 207 VAL A CA 1
ATOM 1699 C C . VAL A 1 207 ? -46.563 2.291 51.913 1.00 91.88 207 VAL A C 1
ATOM 1701 O O . VAL A 1 207 ? -47.499 2.551 52.667 1.00 91.88 207 VAL A O 1
ATOM 1704 N N . GLU A 1 208 ? -46.599 1.257 51.072 1.00 91.50 208 GLU A N 1
ATOM 1705 C CA . GLU A 1 208 ? -47.722 0.313 51.000 1.00 91.50 208 GLU A CA 1
ATOM 1706 C C . GLU A 1 208 ? -47.883 -0.481 52.303 1.00 91.50 208 GLU A C 1
ATOM 1708 O O . GLU A 1 208 ? -48.994 -0.565 52.828 1.00 91.50 208 GLU A O 1
ATOM 1713 N N . LYS A 1 209 ? -46.781 -0.968 52.894 1.00 92.69 209 LYS A N 1
ATOM 1714 C CA . LYS A 1 209 ? -46.809 -1.646 54.199 1.00 92.69 209 LYS A CA 1
ATOM 1715 C C . LYS A 1 209 ? -47.372 -0.740 55.299 1.00 92.69 209 LYS A C 1
ATOM 1717 O O . LYS A 1 209 ? -48.250 -1.172 56.039 1.00 92.69 209 LYS A O 1
ATOM 1722 N N . LYS A 1 210 ? -46.914 0.516 55.386 1.00 90.25 210 LYS A N 1
ATOM 1723 C CA . LYS A 1 210 ? -47.403 1.487 56.384 1.00 90.25 210 LYS A CA 1
ATOM 1724 C C . LYS A 1 210 ? -48.889 1.805 56.207 1.00 90.25 210 LYS A C 1
ATOM 1726 O O . LYS A 1 210 ? -49.602 1.880 57.202 1.00 90.25 210 LYS A O 1
ATOM 1731 N N . LYS A 1 211 ? -49.378 1.922 54.966 1.00 90.81 211 LYS A N 1
ATOM 1732 C CA . LYS A 1 211 ? -50.818 2.082 54.688 1.00 90.81 211 LYS A CA 1
ATOM 1733 C C . LYS A 1 211 ? -51.635 0.872 55.145 1.00 90.81 211 LYS A C 1
ATOM 1735 O O . LYS A 1 211 ? -52.661 1.056 55.789 1.00 90.81 211 LYS A O 1
ATOM 1740 N N . ALA A 1 212 ? -51.172 -0.345 54.853 1.00 90.31 212 ALA A N 1
ATOM 1741 C CA . ALA A 1 212 ? -51.849 -1.571 55.279 1.00 90.31 212 ALA A CA 1
ATOM 1742 C C . ALA A 1 212 ? -51.876 -1.720 56.814 1.00 90.31 212 ALA A C 1
ATOM 1744 O O . ALA A 1 212 ? -52.888 -2.129 57.378 1.00 90.31 212 ALA A O 1
ATOM 1745 N N . GLU A 1 213 ? -50.790 -1.344 57.495 1.00 87.69 213 GLU A N 1
ATOM 1746 C CA . GLU A 1 213 ? -50.695 -1.348 58.959 1.00 87.69 213 GLU A CA 1
ATOM 1747 C C . GLU A 1 213 ? -51.616 -0.292 59.603 1.00 87.69 213 GLU A C 1
ATOM 1749 O O . GLU A 1 213 ? -52.299 -0.588 60.584 1.00 87.69 213 GLU A O 1
ATOM 1754 N N . GLU A 1 214 ? -51.719 0.909 59.021 1.00 88.19 214 GLU A N 1
ATOM 1755 C CA . GLU A 1 214 ? -52.661 1.944 59.474 1.00 88.19 214 GLU A CA 1
ATOM 1756 C C . GLU A 1 214 ? -54.129 1.526 59.263 1.00 88.19 214 GLU A C 1
ATOM 1758 O O . GLU A 1 214 ? -54.966 1.732 60.144 1.00 88.19 214 GLU A O 1
ATOM 1763 N N . GLU A 1 215 ? -54.454 0.899 58.127 1.00 88.56 215 GLU A N 1
ATOM 1764 C CA . GLU A 1 215 ? -55.805 0.396 57.848 1.00 88.56 215 GLU A CA 1
ATOM 1765 C C . GLU A 1 215 ? -56.193 -0.756 58.792 1.00 88.56 215 GLU A C 1
ATOM 1767 O O . GLU A 1 215 ? -57.302 -0.770 59.333 1.00 88.56 215 GLU A O 1
ATOM 1772 N N . ALA A 1 216 ? -55.269 -1.688 59.052 1.00 89.38 216 ALA A N 1
ATOM 1773 C CA . ALA A 1 216 ? -55.464 -2.756 60.030 1.00 89.38 216 ALA A CA 1
ATOM 1774 C C . ALA A 1 216 ? -55.668 -2.196 61.447 1.00 89.38 216 ALA A C 1
ATOM 1776 O O . ALA A 1 216 ? -56.559 -2.649 62.167 1.00 89.38 216 ALA A O 1
ATOM 1777 N N . LYS A 1 217 ? -54.903 -1.164 61.830 1.00 89.44 217 LYS A N 1
ATOM 1778 C CA . LYS A 1 217 ? -55.058 -0.490 63.125 1.00 89.44 217 LYS A CA 1
ATOM 1779 C C . LYS A 1 217 ? -56.416 0.206 63.257 1.00 89.44 217 LYS A C 1
ATOM 1781 O O . LYS A 1 217 ? -57.041 0.074 64.305 1.00 89.44 217 LYS A O 1
ATOM 1786 N N . LYS A 1 218 ? -56.906 0.879 62.208 1.00 89.81 218 LYS A N 1
ATOM 1787 C CA . LYS A 1 218 ? -58.262 1.465 62.186 1.00 89.81 218 LYS A CA 1
ATOM 1788 C C . LYS A 1 218 ? -59.348 0.402 62.357 1.00 89.81 218 LYS A C 1
ATOM 1790 O O . LYS A 1 218 ? -60.217 0.567 63.204 1.00 89.81 218 LYS A O 1
ATOM 1795 N N . LYS A 1 219 ? -59.256 -0.719 61.631 1.00 89.62 219 LYS A N 1
ATOM 1796 C CA . LYS A 1 219 ? -60.194 -1.848 61.774 1.00 89.62 219 LYS A CA 1
ATOM 1797 C C . LYS A 1 219 ? -60.211 -2.411 63.199 1.00 89.62 219 LYS A C 1
ATOM 1799 O O . LYS A 1 219 ? -61.287 -2.574 63.762 1.00 89.62 219 LYS A O 1
ATOM 1804 N N . ALA A 1 220 ? -59.043 -2.621 63.808 1.00 85.44 220 ALA A N 1
ATOM 1805 C CA . ALA A 1 220 ? -58.944 -3.081 65.194 1.00 85.44 220 ALA A CA 1
ATOM 1806 C C . ALA A 1 220 ? -59.503 -2.059 66.208 1.00 85.44 220 ALA A C 1
ATOM 1808 O O . ALA A 1 220 ? -60.152 -2.444 67.179 1.00 85.44 220 ALA A O 1
ATOM 1809 N N . GLU A 1 221 ? -59.290 -0.758 65.986 1.00 86.50 221 GLU A N 1
ATOM 1810 C CA . GLU A 1 221 ? -59.839 0.306 66.836 1.00 86.50 221 GLU A CA 1
ATOM 1811 C C . GLU A 1 221 ? -61.375 0.375 66.746 1.00 86.50 221 GLU A C 1
ATOM 1813 O O . GLU A 1 221 ? -62.053 0.533 67.763 1.00 86.50 221 GLU A O 1
ATOM 1818 N N . ASP A 1 222 ? -61.940 0.211 65.549 1.00 87.44 222 ASP A N 1
ATOM 1819 C CA . ASP A 1 222 ? -63.389 0.216 65.340 1.00 87.44 222 ASP A CA 1
ATOM 1820 C C . ASP A 1 222 ? -64.062 -1.066 65.861 1.00 87.44 222 ASP A C 1
ATOM 1822 O O . ASP A 1 222 ? -65.142 -0.991 66.455 1.00 87.44 222 ASP A O 1
ATOM 1826 N N . GLU A 1 223 ? -63.415 -2.231 65.749 1.00 87.69 223 GLU A N 1
ATOM 1827 C CA . GLU A 1 223 ? -63.868 -3.464 66.410 1.00 87.69 223 GLU A CA 1
ATOM 1828 C C . GLU A 1 223 ? -63.835 -3.340 67.941 1.00 87.69 223 GLU A C 1
ATOM 1830 O O . GLU A 1 223 ? -64.806 -3.717 68.601 1.00 87.69 223 GLU A O 1
ATOM 1835 N N . ALA A 1 224 ? -62.784 -2.745 68.516 1.00 86.00 224 ALA A N 1
ATOM 1836 C CA . ALA A 1 224 ? -62.697 -2.497 69.957 1.00 86.00 224 ALA A CA 1
ATOM 1837 C C . ALA A 1 224 ? -63.808 -1.549 70.450 1.00 86.00 224 ALA A C 1
ATOM 1839 O O . ALA A 1 224 ? -64.456 -1.831 71.462 1.00 86.00 224 ALA A O 1
ATOM 1840 N N . LYS A 1 225 ? -64.109 -0.472 69.706 1.00 86.94 225 LYS A N 1
ATOM 1841 C CA . LYS A 1 225 ? -65.255 0.415 69.994 1.00 86.94 225 LYS A CA 1
ATOM 1842 C C . LYS A 1 225 ? -66.586 -0.340 69.953 1.00 86.94 225 LYS A C 1
ATOM 1844 O O . LYS A 1 225 ? -67.433 -0.123 70.820 1.00 86.94 225 LYS A O 1
ATOM 1849 N N . GLN A 1 226 ? -66.776 -1.244 68.987 1.00 86.06 226 GLN A N 1
ATOM 1850 C CA . GLN A 1 226 ? -67.983 -2.075 68.920 1.00 86.06 226 GLN A CA 1
ATOM 1851 C C . GLN A 1 226 ? -68.084 -3.068 70.082 1.00 86.06 226 GLN A C 1
ATOM 1853 O O . GLN A 1 226 ? -69.177 -3.246 70.619 1.00 86.06 226 GLN A O 1
ATOM 1858 N N . GLN A 1 227 ? -66.985 -3.716 70.479 1.00 85.44 227 GLN A N 1
ATOM 1859 C CA . GLN A 1 227 ? -66.980 -4.628 71.627 1.00 85.44 227 GLN A CA 1
ATOM 1860 C C . GLN A 1 227 ? -67.322 -3.884 72.921 1.00 85.44 227 GLN A C 1
ATOM 1862 O O . GLN A 1 227 ? -68.239 -4.303 73.624 1.00 85.44 227 GLN A O 1
ATOM 1867 N N . TYR A 1 228 ? -66.695 -2.730 73.166 1.00 80.06 228 TYR A N 1
ATOM 1868 C CA . TYR A 1 228 ? -66.999 -1.883 74.321 1.00 80.06 228 TYR A CA 1
ATOM 1869 C C . TYR A 1 228 ? -68.475 -1.446 74.352 1.00 80.06 228 TYR A C 1
ATOM 1871 O O . TYR A 1 228 ? -69.140 -1.554 75.382 1.00 80.06 228 TYR A O 1
ATOM 1879 N N . ALA A 1 229 ? -69.040 -1.034 73.211 1.00 86.44 229 ALA A N 1
ATOM 1880 C CA . ALA A 1 229 ? -70.460 -0.683 73.120 1.00 86.44 229 ALA A CA 1
ATOM 1881 C C . ALA A 1 229 ? -71.395 -1.870 73.441 1.00 86.44 229 ALA A C 1
ATOM 1883 O O . ALA A 1 229 ? -72.421 -1.686 74.102 1.00 86.44 229 ALA A O 1
ATOM 1884 N N . ARG A 1 230 ? -71.040 -3.094 73.018 1.00 87.56 230 ARG A N 1
ATOM 1885 C CA . ARG A 1 230 ? -71.790 -4.323 73.346 1.00 87.56 230 ARG A CA 1
ATOM 1886 C C . ARG A 1 230 ? -71.673 -4.688 74.826 1.00 87.56 230 ARG A C 1
ATOM 1888 O O . ARG A 1 230 ? -72.673 -5.076 75.423 1.00 87.56 230 ARG A O 1
ATOM 1895 N N . GLU A 1 231 ? -70.493 -4.541 75.421 1.00 84.44 231 GLU A N 1
ATOM 1896 C CA . GLU A 1 231 ? -70.250 -4.824 76.839 1.00 84.44 231 GLU A CA 1
ATOM 1897 C C . GLU A 1 231 ? -71.024 -3.856 77.749 1.00 84.44 231 GLU A C 1
ATOM 1899 O O . GLU A 1 231 ? -71.718 -4.293 78.667 1.00 84.44 231 GLU A O 1
ATOM 1904 N N . VAL A 1 232 ? -71.022 -2.556 77.431 1.00 83.81 232 VAL A N 1
ATOM 1905 C CA . VAL A 1 232 ? -71.836 -1.546 78.133 1.00 83.81 232 VAL A CA 1
ATOM 1906 C C . VAL A 1 232 ? -73.337 -1.852 78.015 1.00 83.81 232 VAL A C 1
ATOM 1908 O O . VAL A 1 232 ? -74.070 -1.735 79.001 1.00 83.81 232 VAL A O 1
ATOM 1911 N N . ALA A 1 233 ? -73.809 -2.288 76.842 1.00 85.56 233 ALA A N 1
ATOM 1912 C CA . ALA A 1 233 ? -75.200 -2.706 76.660 1.00 85.56 233 ALA A CA 1
ATOM 1913 C C . ALA A 1 233 ? -75.547 -3.959 77.490 1.00 85.56 233 ALA A C 1
ATOM 1915 O O . ALA A 1 233 ? -76.586 -3.987 78.151 1.00 85.56 233 ALA A O 1
ATOM 1916 N N . ALA A 1 234 ? -74.664 -4.963 77.515 1.00 83.31 234 ALA A N 1
ATOM 1917 C CA . ALA A 1 234 ? -74.839 -6.185 78.299 1.00 83.31 234 ALA A CA 1
ATOM 1918 C C . ALA A 1 234 ? -74.832 -5.916 79.814 1.00 83.31 234 ALA A C 1
ATOM 1920 O O . ALA A 1 234 ? -75.686 -6.441 80.530 1.00 83.31 234 ALA A O 1
ATOM 1921 N N . TYR A 1 235 ? -73.934 -5.051 80.299 1.00 80.25 235 TYR A N 1
ATOM 1922 C CA . TYR A 1 235 ? -73.892 -4.625 81.700 1.00 80.25 235 TYR A CA 1
ATOM 1923 C C . TYR A 1 235 ? -75.187 -3.915 82.115 1.00 80.25 235 TYR A C 1
ATOM 1925 O O . TYR A 1 235 ? -75.772 -4.240 83.148 1.00 80.25 235 TYR A O 1
ATOM 1933 N N . ASN A 1 236 ? -75.686 -2.986 81.292 1.00 80.75 236 ASN A N 1
ATOM 1934 C CA . ASN A 1 236 ? -76.950 -2.299 81.567 1.00 80.75 236 ASN A CA 1
ATOM 1935 C C . ASN A 1 236 ? -78.145 -3.270 81.566 1.00 80.75 236 ASN A C 1
ATOM 1937 O O . ASN A 1 236 ? -78.978 -3.203 82.471 1.00 80.75 236 ASN A O 1
ATOM 1941 N N . ALA A 1 237 ? -78.194 -4.218 80.623 1.00 83.19 237 ALA A N 1
ATOM 1942 C CA . ALA A 1 237 ? -79.225 -5.255 80.580 1.00 83.19 237 ALA A CA 1
ATOM 1943 C C . ALA A 1 237 ? -79.179 -6.184 81.809 1.00 83.19 237 ALA A C 1
ATOM 1945 O O . ALA A 1 237 ? -80.223 -6.472 82.397 1.00 83.19 237 ALA A O 1
ATOM 1946 N N . GLN A 1 238 ? -77.986 -6.596 82.259 1.00 81.12 238 GLN A N 1
ATOM 1947 C CA . GLN A 1 238 ? -77.828 -7.328 83.522 1.00 81.12 238 GLN A CA 1
ATOM 1948 C C . GLN A 1 238 ? -78.303 -6.503 84.718 1.00 81.12 238 GLN A C 1
ATOM 1950 O O . GLN A 1 238 ? -78.981 -7.042 85.587 1.00 81.12 238 GLN A O 1
ATOM 1955 N N . LYS A 1 239 ? -78.019 -5.197 84.760 1.00 81.19 239 LYS A N 1
ATOM 1956 C CA . LYS A 1 239 ? -78.454 -4.328 85.862 1.00 81.19 239 LYS A CA 1
ATOM 1957 C C . LYS A 1 239 ? -79.973 -4.138 85.909 1.00 81.19 239 LYS A C 1
ATOM 1959 O O . LYS A 1 239 ? -80.540 -4.011 86.994 1.00 81.19 239 LYS A O 1
ATOM 1964 N N . GLU A 1 240 ? -80.651 -4.142 84.762 1.00 76.38 240 GLU A N 1
ATOM 1965 C CA . GLU A 1 240 ? -82.118 -4.188 84.714 1.00 76.38 240 GLU A CA 1
ATOM 1966 C C . GLU A 1 240 ? -82.676 -5.554 85.128 1.00 76.38 240 GLU A C 1
ATOM 1968 O O . GLU A 1 240 ? -83.655 -5.607 85.875 1.00 76.38 240 GLU A O 1
ATOM 1973 N N . ALA A 1 241 ? -82.046 -6.651 84.700 1.00 75.50 241 ALA A N 1
ATOM 1974 C CA . ALA A 1 241 ? -82.418 -7.997 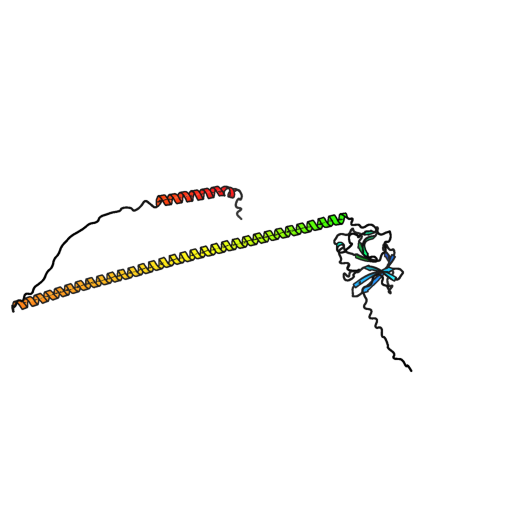85.129 1.00 75.50 241 ALA A CA 1
ATOM 1975 C C . ALA A 1 241 ? -82.228 -8.182 86.646 1.00 75.50 241 ALA A C 1
ATOM 1977 O O . ALA A 1 241 ? -83.110 -8.718 87.306 1.00 75.50 241 ALA A O 1
ATOM 1978 N N . GLU A 1 242 ? -81.141 -7.663 87.223 1.00 75.81 242 GLU A N 1
ATOM 1979 C CA . GLU A 1 242 ? -80.875 -7.673 88.666 1.00 75.81 242 GLU A CA 1
ATOM 1980 C C . GLU A 1 242 ? -81.885 -6.806 89.436 1.00 75.81 242 GLU A C 1
ATOM 1982 O O . GLU A 1 242 ? -82.350 -7.204 90.504 1.00 75.81 242 GLU A O 1
ATOM 1987 N N . LYS A 1 243 ? -82.287 -5.645 88.895 1.00 73.38 243 LYS A N 1
ATOM 1988 C CA . LYS A 1 243 ? -83.381 -4.843 89.469 1.00 73.38 243 LYS A CA 1
ATOM 1989 C C . LYS A 1 243 ? -84.699 -5.617 89.480 1.00 73.38 243 LYS A C 1
ATOM 1991 O O . LYS A 1 243 ? -85.332 -5.672 90.530 1.00 73.38 243 LYS A O 1
ATOM 1996 N N . LYS A 1 244 ? -85.078 -6.241 88.359 1.00 75.94 244 LYS A N 1
ATOM 1997 C CA . LYS A 1 244 ? -86.289 -7.077 88.264 1.00 75.94 244 LYS A CA 1
ATOM 1998 C C . LYS A 1 244 ? -86.220 -8.273 89.214 1.00 75.94 244 LYS A C 1
ATOM 2000 O O . LYS A 1 244 ? -87.169 -8.502 89.952 1.00 75.94 244 LYS A O 1
ATOM 2005 N N . ALA A 1 245 ? -85.079 -8.957 89.289 1.00 69.31 245 ALA A N 1
ATOM 2006 C CA . ALA A 1 245 ? -84.861 -10.065 90.215 1.00 69.31 245 ALA A CA 1
ATOM 2007 C C . ALA A 1 245 ? -84.945 -9.625 91.687 1.00 69.31 245 ALA A C 1
ATOM 2009 O O . ALA A 1 245 ? -85.557 -10.321 92.484 1.00 69.31 245 ALA A O 1
ATOM 2010 N N . LYS A 1 246 ? -84.417 -8.449 92.060 1.00 67.94 246 LYS A N 1
ATOM 2011 C CA . LYS A 1 246 ? -84.562 -7.889 93.421 1.00 67.94 246 LYS A CA 1
ATOM 2012 C C . LYS A 1 246 ? -85.972 -7.376 93.718 1.00 67.94 246 LYS A C 1
ATOM 2014 O O . LYS A 1 246 ? -86.374 -7.327 94.878 1.00 67.94 246 LYS A O 1
ATOM 2019 N N . GLU A 1 247 ? -86.734 -6.988 92.703 1.00 62.69 247 GLU A N 1
ATOM 2020 C CA . GLU A 1 247 ? -88.155 -6.653 92.831 1.00 62.69 247 GLU A CA 1
ATOM 2021 C C . GLU A 1 247 ? -89.011 -7.920 93.014 1.00 62.69 247 GLU A C 1
ATOM 2023 O O . GLU A 1 247 ? -89.922 -7.945 93.842 1.00 62.69 247 GLU A O 1
ATOM 2028 N N . GLU A 1 248 ? -88.655 -9.009 92.334 1.00 60.81 248 GLU A N 1
ATOM 2029 C CA . GLU A 1 248 ? -89.251 -10.338 92.492 1.00 60.81 248 GLU A CA 1
ATOM 2030 C C . GLU A 1 248 ? -88.836 -11.009 93.819 1.00 60.81 248 GLU A C 1
ATOM 2032 O O . GLU A 1 248 ? -89.667 -11.608 94.498 1.00 60.81 248 GLU A O 1
ATOM 2037 N N . GLU A 1 249 ? -87.596 -10.808 94.278 1.00 58.75 249 GLU A N 1
ATOM 2038 C CA . GLU A 1 249 ? -87.125 -11.200 95.613 1.00 58.75 249 GLU A CA 1
ATOM 2039 C C . GLU A 1 249 ? -87.839 -10.400 96.712 1.00 58.75 249 GLU A C 1
ATOM 2041 O O . GLU A 1 249 ? -88.188 -10.961 97.747 1.00 58.75 249 GLU A O 1
ATOM 2046 N N . LYS A 1 250 ? -88.137 -9.110 96.494 1.00 60.41 250 LYS A N 1
ATOM 2047 C CA . LYS A 1 250 ? -88.990 -8.333 97.411 1.00 60.41 250 LYS A CA 1
ATOM 2048 C C . LYS A 1 250 ? -90.421 -8.869 97.470 1.00 60.41 250 LYS A C 1
ATOM 2050 O O . LYS A 1 250 ? -90.991 -8.895 98.560 1.00 60.41 250 LYS A O 1
ATOM 2055 N N . LYS A 1 251 ? -90.983 -9.337 96.349 1.00 59.78 251 LYS A N 1
ATOM 2056 C CA . LYS A 1 251 ? -92.274 -10.049 96.346 1.00 59.78 251 LYS A CA 1
ATOM 2057 C C . LYS A 1 251 ? -92.174 -11.365 97.127 1.00 59.78 251 LYS A C 1
ATOM 2059 O O . LYS A 1 251 ? -92.966 -11.555 98.047 1.00 59.78 251 LYS A O 1
ATOM 2064 N N . ARG A 1 252 ? -91.145 -12.190 96.892 1.00 56.50 252 ARG A N 1
ATOM 2065 C CA . ARG A 1 252 ? -90.907 -13.427 97.666 1.00 56.50 252 ARG A CA 1
ATOM 2066 C C . ARG A 1 252 ? -90.703 -13.180 99.161 1.00 56.50 252 ARG A C 1
ATOM 2068 O O . ARG A 1 252 ? -91.340 -13.850 99.959 1.00 56.50 252 ARG A O 1
ATOM 2075 N N . LYS A 1 253 ? -89.932 -12.167 99.566 1.00 53.09 253 LYS A N 1
ATOM 2076 C CA . LYS A 1 253 ? -89.798 -11.776 100.984 1.00 53.09 253 LYS A CA 1
ATOM 2077 C C . LYS A 1 253 ? -91.104 -11.284 101.611 1.00 53.09 253 LYS A C 1
ATOM 2079 O O . LYS A 1 253 ? -91.259 -11.402 102.824 1.00 53.09 253 LYS A O 1
ATOM 2084 N N . SER A 1 254 ? -92.051 -10.766 100.822 1.00 53.88 254 SER A N 1
ATOM 2085 C CA . SER A 1 254 ? -93.402 -10.462 101.317 1.00 53.88 254 SER A CA 1
ATOM 2086 C C . SER A 1 254 ? -94.292 -11.706 101.466 1.00 53.88 254 SER A C 1
ATOM 2088 O O . SER A 1 254 ? -95.199 -11.691 102.295 1.00 53.88 254 SER A O 1
ATOM 2090 N N . GLU A 1 255 ? -93.999 -12.799 100.752 1.00 49.75 255 GLU A N 1
ATOM 2091 C CA . GLU A 1 255 ? -94.636 -14.110 100.959 1.00 49.75 255 GLU A CA 1
ATOM 2092 C C . GLU A 1 255 ? -93.990 -14.896 102.117 1.00 49.75 255 GLU A C 1
ATOM 2094 O O . GLU A 1 255 ? -94.703 -15.398 102.986 1.00 49.75 255 GLU A O 1
ATOM 2099 N N . GLU A 1 256 ? -92.655 -14.933 102.208 1.00 45.31 256 GLU A N 1
ATOM 2100 C CA . GLU A 1 256 ? -91.910 -15.621 103.280 1.00 45.31 256 GLU A CA 1
ATOM 2101 C C . GLU A 1 256 ? -92.248 -15.090 104.685 1.00 45.31 256 GLU A C 1
ATOM 2103 O O . GLU A 1 256 ? -92.201 -15.842 105.660 1.00 45.31 256 GLU A O 1
ATOM 2108 N N . PHE A 1 257 ? -92.672 -13.826 104.808 1.00 45.59 257 PHE A N 1
ATOM 2109 C CA . PHE A 1 257 ? -93.119 -13.254 106.085 1.00 45.59 257 PHE A CA 1
ATOM 2110 C C . PHE A 1 257 ? -94.450 -13.845 106.598 1.00 45.59 257 PHE A C 1
ATOM 2112 O O . PHE A 1 257 ? -94.825 -13.607 107.747 1.00 45.59 257 PHE A O 1
ATOM 2119 N N . ARG A 1 258 ? -95.174 -14.626 105.780 1.00 49.41 258 ARG A N 1
ATOM 2120 C CA . ARG A 1 258 ? -96.437 -15.288 106.157 1.00 49.41 258 ARG A CA 1
ATOM 2121 C C . ARG A 1 258 ? -96.261 -16.758 106.573 1.00 49.41 258 ARG A C 1
ATOM 2123 O O . ARG A 1 258 ? -97.156 -17.309 107.211 1.00 49.41 258 ARG A O 1
ATOM 2130 N N . THR A 1 259 ? -95.128 -17.387 106.261 1.00 47.59 259 THR A N 1
ATOM 2131 C CA . THR A 1 259 ? -94.839 -18.806 106.558 1.00 47.59 259 THR A CA 1
ATOM 2132 C C . THR A 1 259 ? -93.387 -18.973 107.007 1.00 47.59 259 THR A C 1
ATOM 2134 O O . THR A 1 259 ? -92.533 -19.437 106.255 1.00 47.59 259 THR A O 1
ATOM 2137 N N . GLY A 1 260 ? -93.091 -18.535 108.231 1.00 46.44 260 GLY A N 1
ATOM 2138 C CA . GLY A 1 260 ? -91.715 -18.396 108.702 1.00 46.44 260 GLY A CA 1
ATOM 2139 C C . GLY A 1 260 ? -90.969 -19.719 108.903 1.00 46.44 260 GLY A C 1
ATOM 2140 O O . GLY A 1 260 ? -91.326 -20.512 109.773 1.00 46.44 260 GLY A O 1
ATOM 2141 N N . GLN A 1 261 ? -89.851 -19.890 108.194 1.00 34.06 261 GLN A N 1
ATOM 2142 C CA . GLN A 1 261 ? -88.778 -20.806 108.585 1.00 34.06 261 GLN A CA 1
ATOM 2143 C C . GLN A 1 261 ? -87.418 -20.262 108.114 1.00 34.06 261 GLN A C 1
ATOM 2145 O O . GLN A 1 261 ? -87.294 -19.734 107.013 1.00 34.06 261 GLN A O 1
ATOM 2150 N N . ARG A 1 262 ? -86.397 -20.339 108.976 1.00 36.56 262 ARG A N 1
ATOM 2151 C CA . ARG A 1 262 ? -85.067 -19.734 108.781 1.00 36.56 262 ARG A CA 1
ATOM 2152 C C . ARG A 1 262 ? -84.011 -20.828 108.653 1.00 36.56 262 ARG A C 1
ATOM 2154 O O . ARG A 1 262 ? -83.980 -21.720 109.495 1.00 36.56 262 ARG A O 1
ATOM 2161 N N . VAL A 1 263 ? -83.097 -20.702 107.691 1.00 35.53 263 VAL A N 1
ATOM 2162 C CA . VAL A 1 263 ? -81.865 -21.510 107.620 1.00 35.53 263 VAL A CA 1
ATOM 2163 C C . VAL A 1 263 ? -80.655 -20.587 107.446 1.00 35.53 263 VAL A C 1
ATOM 2165 O O . VAL A 1 263 ? -80.730 -19.557 106.779 1.00 35.53 263 VAL A O 1
ATOM 2168 N N . VAL A 1 264 ? -79.560 -20.939 108.116 1.00 34.16 264 VAL A N 1
ATOM 2169 C CA . VAL A 1 264 ? -78.260 -20.249 108.137 1.00 34.16 264 VAL A CA 1
ATOM 2170 C C . VAL A 1 264 ? -77.231 -21.169 107.478 1.00 34.16 264 VAL A C 1
ATOM 2172 O O . VAL A 1 264 ? -77.356 -22.378 107.628 1.00 34.16 264 VAL A O 1
ATOM 2175 N N . ASN A 1 265 ? -76.209 -20.620 106.815 1.00 33.28 265 ASN A N 1
ATOM 2176 C CA . ASN A 1 265 ? -74.980 -21.348 106.481 1.00 33.28 265 ASN A CA 1
ATOM 2177 C C . ASN A 1 265 ? -73.757 -20.417 106.517 1.00 33.28 265 ASN A C 1
ATOM 2179 O O . ASN A 1 265 ? -73.858 -19.231 106.199 1.00 33.28 265 ASN A O 1
ATOM 2183 N N . THR A 1 266 ? -72.613 -20.986 106.882 1.00 29.91 266 THR A N 1
ATOM 2184 C CA . THR A 1 266 ? -71.261 -20.401 106.844 1.00 29.91 266 THR A CA 1
ATOM 2185 C C . THR A 1 266 ? -70.449 -21.131 105.735 1.00 29.91 266 THR A C 1
ATOM 2187 O O . THR A 1 266 ? -71.041 -21.868 104.949 1.00 29.91 266 THR A O 1
ATOM 2190 N N . GLU A 1 267 ? -69.145 -20.956 105.492 1.00 35.03 267 GLU A N 1
ATOM 2191 C CA . GLU A 1 267 ? -68.061 -20.374 106.296 1.00 35.03 267 GLU A CA 1
ATOM 2192 C C . GLU A 1 267 ? -66.872 -19.919 105.410 1.00 35.03 267 GLU A C 1
ATOM 2194 O O . GLU A 1 267 ? -66.996 -19.826 104.191 1.00 35.03 267 GLU A O 1
ATOM 2199 N N . LEU A 1 268 ? -65.709 -19.734 106.047 1.00 33.31 268 LEU A N 1
ATOM 2200 C CA . LEU A 1 268 ? -64.341 -19.709 105.506 1.00 33.31 268 LEU A CA 1
ATOM 2201 C C . LEU A 1 268 ? -63.761 -18.381 104.987 1.00 33.31 268 LEU A C 1
ATOM 2203 O O . LEU A 1 268 ? -64.440 -17.465 104.538 1.00 33.31 268 LEU A O 1
ATOM 2207 N N . ALA A 1 269 ? -62.441 -18.282 105.167 1.00 29.03 269 ALA A N 1
ATOM 2208 C CA . ALA A 1 269 ? -61.660 -17.051 105.226 1.00 29.03 269 ALA A CA 1
ATOM 2209 C C . ALA A 1 269 ? -60.268 -17.241 104.603 1.00 29.03 269 ALA A C 1
ATOM 2211 O O . ALA A 1 269 ? -59.776 -18.366 104.602 1.00 29.03 269 ALA A O 1
ATOM 2212 N N . GLN A 1 270 ? -59.592 -16.146 104.215 1.00 28.11 270 GLN A N 1
ATOM 2213 C CA . GLN A 1 270 ? -58.177 -15.908 104.565 1.00 28.11 270 GLN A CA 1
ATOM 2214 C C . GLN A 1 270 ? -57.674 -14.483 104.226 1.00 28.11 270 GLN A C 1
ATOM 2216 O O . GLN A 1 270 ? -58.329 -13.719 103.522 1.00 28.11 270 GLN A O 1
ATOM 2221 N N . ALA A 1 271 ? -56.522 -14.134 104.813 1.00 27.45 271 ALA A N 1
ATOM 2222 C CA . ALA A 1 271 ? -55.769 -12.870 104.708 1.00 27.45 271 ALA A CA 1
ATOM 2223 C C . ALA A 1 271 ? -55.099 -12.669 103.318 1.00 27.45 271 ALA A C 1
ATOM 2225 O O . ALA A 1 271 ? -55.097 -13.593 102.516 1.00 27.45 271 ALA A O 1
ATOM 2226 N N . GLY A 1 272 ? -54.453 -11.547 102.953 1.00 27.78 272 GLY A N 1
ATOM 2227 C CA . GLY A 1 272 ? -54.235 -10.242 103.603 1.00 27.78 272 GLY A CA 1
ATOM 2228 C C . GLY A 1 272 ? -52.929 -9.552 103.126 1.00 27.78 272 GLY A C 1
ATOM 2229 O O . GLY A 1 272 ? -52.078 -10.189 102.522 1.00 27.78 272 GLY A O 1
ATOM 2230 N N . SER A 1 273 ? -52.757 -8.272 103.485 1.00 28.61 273 SER A N 1
ATOM 2231 C CA . SER A 1 273 ? -51.514 -7.455 103.454 1.00 28.61 273 SER A CA 1
ATOM 2232 C C . SER A 1 273 ? -50.985 -6.784 102.151 1.00 28.61 273 SER A C 1
ATOM 2234 O O . SER A 1 273 ? -50.300 -7.381 101.333 1.00 28.61 273 SER A O 1
ATOM 2236 N N . THR A 1 274 ? -51.264 -5.476 102.054 1.00 29.05 274 THR A N 1
ATOM 2237 C CA . THR A 1 274 ? -50.353 -4.294 101.959 1.00 29.05 274 THR A CA 1
ATOM 2238 C C . THR A 1 274 ? -49.041 -4.217 101.124 1.00 29.05 274 THR A C 1
ATOM 2240 O O . THR A 1 274 ? -48.125 -5.007 101.302 1.00 29.05 274 THR A O 1
ATOM 2243 N N . ALA A 1 275 ? -48.891 -3.040 100.470 1.00 29.09 275 ALA A N 1
ATOM 2244 C CA . ALA A 1 275 ? -47.758 -2.073 100.551 1.00 29.09 275 ALA A CA 1
ATOM 2245 C C . ALA A 1 275 ? -46.630 -1.999 99.472 1.00 29.09 275 ALA A C 1
ATOM 2247 O O . ALA A 1 275 ? -45.715 -2.807 99.486 1.00 29.09 275 ALA A O 1
ATOM 2248 N N . THR A 1 276 ? -46.602 -0.855 98.741 1.00 28.47 276 THR A N 1
ATOM 2249 C CA . THR A 1 276 ? -45.423 -0.066 98.232 1.00 28.47 276 THR A CA 1
ATOM 2250 C C . THR A 1 276 ? -44.378 -0.758 97.306 1.00 28.47 276 THR A C 1
ATOM 2252 O O . THR A 1 276 ? -44.264 -1.968 97.272 1.00 28.47 276 THR A O 1
ATOM 2255 N N . THR A 1 277 ? -43.587 -0.093 96.443 1.00 27.22 277 THR A N 1
ATOM 2256 C CA . THR A 1 277 ? -42.971 1.251 96.515 1.00 27.22 277 THR A CA 1
ATOM 2257 C C . THR A 1 277 ? -42.588 1.803 95.124 1.00 27.22 277 THR A C 1
ATOM 2259 O O . THR A 1 277 ? -42.206 1.046 94.243 1.00 27.22 277 THR A O 1
ATOM 2262 N N . SER A 1 278 ? -42.649 3.135 94.987 1.00 32.72 278 SER A N 1
ATOM 2263 C CA . SER A 1 278 ? -41.675 4.058 94.356 1.00 32.72 278 SER A CA 1
ATOM 2264 C C . SER A 1 278 ? -40.642 3.560 93.323 1.00 32.72 278 SER A C 1
ATOM 2266 O O . SER A 1 278 ? -39.821 2.697 93.628 1.00 32.72 278 SER A O 1
ATOM 2268 N N . SER A 1 279 ? -40.522 4.294 92.206 1.00 31.41 279 SER A N 1
ATOM 2269 C CA . SER A 1 279 ? -39.233 4.850 91.737 1.00 31.41 279 SER A CA 1
ATOM 2270 C C . SER A 1 279 ? -39.451 6.044 90.796 1.00 31.41 279 SER A C 1
ATOM 2272 O O . SER A 1 279 ? -40.184 5.956 89.813 1.00 31.41 279 SER A O 1
ATOM 2274 N N . THR A 1 280 ? -38.813 7.167 91.114 1.00 34.16 280 THR A N 1
ATOM 2275 C CA . THR A 1 280 ? -38.668 8.366 90.272 1.00 34.16 280 THR A CA 1
ATOM 2276 C C . THR A 1 280 ? -37.623 8.162 89.175 1.00 34.16 280 THR A C 1
ATOM 2278 O O . THR A 1 280 ? -36.633 7.488 89.424 1.00 34.16 280 THR A O 1
ATOM 2281 N N . GLU A 1 281 ? -37.760 8.841 88.031 1.00 32.78 281 GLU A N 1
ATOM 2282 C CA . GLU A 1 281 ? -36.875 9.966 87.661 1.00 32.78 281 GLU A CA 1
ATOM 2283 C C . GLU A 1 281 ? -37.271 10.600 86.318 1.00 32.78 281 GLU A C 1
ATOM 2285 O O . GLU A 1 281 ? -37.866 9.967 85.447 1.00 32.78 281 GLU A O 1
ATOM 2290 N N . ALA A 1 282 ? -36.969 11.890 86.174 1.00 43.31 282 ALA A N 1
ATOM 2291 C CA . ALA A 1 282 ? -37.213 12.660 84.962 1.00 43.31 282 ALA A CA 1
ATOM 2292 C C . ALA A 1 282 ? -35.914 12.834 84.171 1.00 43.31 282 ALA A C 1
ATOM 2294 O O . ALA A 1 282 ? -34.861 13.054 84.763 1.00 43.31 282 ALA A O 1
ATOM 2295 N N . LEU A 1 283 ? -36.007 12.878 82.840 1.00 32.06 283 LEU A N 1
ATOM 2296 C CA . LEU A 1 283 ? -34.978 13.501 82.008 1.00 32.06 283 LEU A CA 1
ATOM 2297 C C . LEU A 1 283 ? -35.619 14.377 80.929 1.00 32.06 283 LEU A C 1
ATOM 2299 O O . LEU A 1 283 ? -36.023 13.920 79.860 1.00 32.06 283 LEU A O 1
ATOM 2303 N N . GLN A 1 284 ? -35.675 15.678 81.221 1.00 44.03 284 GLN A N 1
ATOM 2304 C CA . GLN A 1 284 ? -35.650 16.702 80.180 1.00 44.03 284 GLN A CA 1
ATOM 2305 C C . GLN A 1 284 ? -34.331 16.563 79.406 1.00 44.03 284 GLN A C 1
ATOM 2307 O O . GLN A 1 284 ? -33.269 16.447 80.012 1.00 44.03 284 GLN A O 1
ATOM 2312 N N . GLY A 1 285 ? -34.385 16.582 78.075 1.00 37.25 285 GLY A N 1
ATOM 2313 C CA . GLY A 1 285 ? -33.181 16.399 77.253 1.00 37.25 285 GLY A CA 1
ATOM 2314 C C . GLY A 1 285 ? -33.395 16.504 75.744 1.00 37.25 285 GLY A C 1
ATOM 2315 O O . GLY A 1 285 ? -32.575 16.011 74.973 1.00 37.25 285 GLY A O 1
ATOM 2316 N N . GLY A 1 286 ? -34.497 17.120 75.306 1.00 43.69 286 GLY A N 1
ATOM 2317 C CA . GLY A 1 286 ? -34.645 17.518 73.909 1.00 43.69 286 GLY A CA 1
ATOM 2318 C C . GLY A 1 286 ? -33.689 18.667 73.579 1.00 43.69 286 GLY A C 1
ATOM 2319 O O . GLY A 1 286 ? -33.486 19.548 74.405 1.00 43.69 286 GLY A O 1
ATOM 2320 N N . GLU A 1 287 ? -33.141 18.654 72.361 1.00 49.19 287 GLU A N 1
ATOM 2321 C CA . GLU A 1 287 ? -32.366 19.750 71.751 1.00 49.19 287 GLU A CA 1
ATOM 2322 C C . GLU A 1 287 ? -31.017 20.131 72.407 1.00 49.19 287 GLU A C 1
ATOM 2324 O O . GLU A 1 287 ? -30.952 21.086 73.177 1.00 49.19 287 GLU A O 1
ATOM 2329 N N . LYS A 1 288 ? -29.908 19.476 71.988 1.00 52.00 288 LYS A N 1
ATOM 2330 C CA . LYS A 1 288 ? -28.604 20.125 71.633 1.00 52.00 288 LYS A CA 1
ATOM 2331 C C . LYS A 1 288 ? -27.444 19.161 71.279 1.00 52.00 288 LYS A C 1
ATOM 2333 O O . LYS A 1 288 ? -26.346 19.292 71.803 1.00 52.00 288 LYS A O 1
ATOM 2338 N N . TYR A 1 289 ? -27.620 18.233 70.329 1.00 48.00 289 TYR A N 1
ATOM 2339 C CA . TYR A 1 289 ? -26.472 17.450 69.801 1.00 48.00 289 TYR A CA 1
ATOM 2340 C C . TYR A 1 289 ? -26.406 17.256 68.274 1.00 48.00 289 TYR A C 1
ATOM 2342 O O . TYR A 1 289 ? -25.513 16.573 67.780 1.00 48.00 289 TYR A O 1
ATOM 2350 N N . LEU A 1 290 ? -27.286 17.901 67.498 1.00 52.72 290 LEU A N 1
ATOM 2351 C CA . LEU A 1 290 ? -27.276 17.816 66.026 1.00 52.72 290 LEU A CA 1
ATOM 2352 C C . LEU A 1 290 ? -26.550 18.975 65.317 1.00 52.72 290 LEU A C 1
ATOM 2354 O O . LEU A 1 290 ? -26.196 18.840 64.149 1.00 52.72 290 LEU A O 1
ATOM 2358 N N . ASP A 1 291 ? -26.305 20.095 66.000 1.00 59.28 291 ASP A N 1
ATOM 2359 C CA . ASP A 1 291 ? -25.873 21.342 65.352 1.00 59.28 291 ASP A CA 1
ATOM 2360 C C . ASP A 1 291 ? -24.351 21.412 65.102 1.00 59.28 291 ASP A C 1
ATOM 2362 O O . ASP A 1 291 ? -23.920 21.639 63.973 1.00 59.28 291 ASP A O 1
ATOM 2366 N N . GLU A 1 292 ? -23.511 21.124 66.104 1.00 64.25 292 GLU A N 1
ATOM 2367 C CA . GLU A 1 292 ? -22.041 21.218 65.987 1.00 64.25 292 GLU A CA 1
ATOM 2368 C C . GLU A 1 292 ? -21.457 20.292 64.905 1.00 64.25 292 GLU A C 1
ATOM 2370 O O . GLU A 1 292 ? -20.700 20.727 64.032 1.00 64.25 292 GLU A O 1
ATOM 2375 N N . THR A 1 293 ? -21.844 19.012 64.888 1.00 69.31 293 THR A N 1
ATOM 2376 C CA . THR A 1 293 ? -21.333 18.048 63.897 1.00 69.31 293 THR A CA 1
ATOM 2377 C C . THR A 1 293 ? -21.812 18.368 62.477 1.00 69.31 293 THR A C 1
ATOM 2379 O O . THR A 1 293 ? -21.081 18.127 61.510 1.00 69.31 293 THR A O 1
ATOM 2382 N N . LEU A 1 294 ? -23.015 18.933 62.328 1.00 67.62 294 LEU A N 1
ATOM 2383 C CA . LEU A 1 294 ? -23.550 19.348 61.032 1.00 67.62 294 LEU A CA 1
ATOM 2384 C C . LEU A 1 294 ? -22.878 20.642 60.545 1.00 67.62 294 LEU A C 1
ATOM 2386 O O . LEU A 1 294 ? -22.420 20.691 59.402 1.00 67.62 294 LEU A O 1
ATOM 2390 N N . LYS A 1 295 ? -22.703 21.641 61.423 1.00 71.62 295 LYS A N 1
ATOM 2391 C CA . LYS A 1 295 ? -21.930 22.869 61.160 1.00 71.62 295 LYS A CA 1
ATOM 2392 C C . LYS A 1 295 ? -20.483 22.572 60.776 1.00 71.62 295 LYS A C 1
ATOM 2394 O O . LYS A 1 295 ? -19.970 23.190 59.843 1.00 71.62 295 LYS A O 1
ATOM 2399 N N . ALA A 1 296 ? -19.830 21.612 61.431 1.00 72.94 296 ALA A N 1
ATOM 2400 C CA . ALA A 1 296 ? -18.475 21.185 61.084 1.00 72.94 296 ALA A CA 1
ATOM 2401 C C . ALA A 1 296 ? -18.406 20.577 59.669 1.00 72.94 296 ALA A C 1
ATOM 2403 O O . ALA A 1 296 ? -17.525 20.939 58.883 1.00 72.94 296 ALA A O 1
ATOM 2404 N N . LYS A 1 297 ? -19.366 19.711 59.309 1.00 76.88 297 LYS A N 1
ATOM 2405 C CA . LYS A 1 297 ? -19.476 19.127 57.958 1.00 76.88 297 LYS A CA 1
ATOM 2406 C C . LYS A 1 297 ? -19.769 20.191 56.893 1.00 76.88 297 LYS A C 1
ATOM 2408 O O . LYS A 1 297 ? -19.098 20.201 55.863 1.00 76.88 297 LYS A O 1
ATOM 2413 N N . LEU A 1 298 ? -20.672 21.135 57.165 1.00 73.12 298 LEU A N 1
ATOM 2414 C CA . LEU A 1 298 ? -20.966 22.278 56.288 1.00 73.12 298 LEU A CA 1
ATOM 2415 C C . LEU A 1 298 ? -19.745 23.193 56.093 1.00 73.12 298 LEU A C 1
ATOM 2417 O O . LEU A 1 298 ? -19.375 23.468 54.954 1.00 73.12 298 LEU A O 1
ATOM 2421 N N . LYS A 1 299 ? -19.044 23.592 57.165 1.00 77.25 299 LYS A N 1
ATOM 2422 C CA . LYS A 1 299 ? -17.801 24.394 57.081 1.00 77.25 299 LYS A CA 1
ATOM 2423 C C . LYS A 1 299 ? -16.651 23.678 56.365 1.00 77.25 299 LYS A C 1
ATOM 2425 O O . LYS A 1 299 ? -15.742 24.347 55.865 1.00 77.25 299 LYS A O 1
ATOM 2430 N N . LYS A 1 300 ? -16.635 22.342 56.346 1.00 80.06 300 LYS A N 1
ATOM 2431 C CA . LYS A 1 300 ? -15.685 21.569 55.536 1.00 80.06 300 LYS A CA 1
ATOM 2432 C C . LYS A 1 300 ? -16.102 21.588 54.062 1.00 80.06 300 LYS A C 1
ATOM 2434 O O . LYS A 1 300 ? -15.338 22.077 53.240 1.00 80.06 300 LYS A O 1
ATOM 2439 N N . SER A 1 301 ? -17.347 21.204 53.768 1.00 74.81 301 SER A N 1
ATOM 2440 C CA . SER A 1 301 ? -17.926 21.227 52.417 1.00 74.81 301 SER A CA 1
ATOM 2441 C C . SER A 1 301 ? -17.763 22.584 51.724 1.00 74.81 301 SER A C 1
ATOM 2443 O 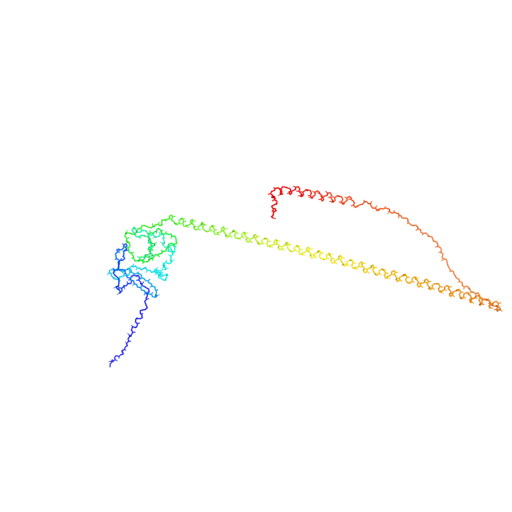O . SER A 1 301 ? -17.397 22.631 50.553 1.00 74.81 301 SER A O 1
ATOM 2445 N N . LEU A 1 302 ? -18.003 23.692 52.435 1.00 79.69 302 LEU A N 1
ATOM 2446 C CA . LEU A 1 302 ? -17.884 25.037 51.867 1.00 79.69 302 LEU A CA 1
ATOM 2447 C C . LEU A 1 302 ? -16.431 25.380 51.496 1.00 79.69 302 LEU A C 1
ATOM 2449 O O . LEU A 1 302 ? -16.186 25.953 50.439 1.00 79.69 302 LEU A O 1
ATOM 2453 N N . ARG A 1 303 ? -15.457 24.995 52.337 1.00 84.50 303 ARG A N 1
ATOM 2454 C CA . ARG A 1 303 ? -14.025 25.199 52.057 1.00 84.50 303 ARG A CA 1
ATOM 2455 C C . ARG A 1 303 ? -13.539 24.338 50.897 1.00 84.50 303 ARG A C 1
ATOM 2457 O O . ARG A 1 303 ? -12.796 24.843 50.059 1.00 84.50 303 ARG A O 1
ATOM 2464 N N . ASP A 1 304 ? -13.993 23.090 50.818 1.00 79.94 304 ASP A N 1
ATOM 2465 C CA . ASP A 1 304 ? -13.640 22.177 49.728 1.00 79.94 304 ASP A CA 1
ATOM 2466 C C . ASP A 1 304 ? -14.188 22.696 48.377 1.00 79.94 304 ASP A C 1
ATOM 2468 O O . ASP A 1 304 ? -13.469 22.700 47.375 1.00 79.94 304 ASP A O 1
ATOM 2472 N N . TYR A 1 305 ? -15.410 23.251 48.358 1.00 73.44 305 TYR A N 1
ATOM 2473 C CA . TYR A 1 305 ? -15.972 23.938 47.184 1.00 73.44 305 TYR A CA 1
ATOM 2474 C C . TYR A 1 305 ? -15.224 25.231 46.823 1.00 73.44 305 TYR A C 1
ATOM 2476 O O . TYR A 1 305 ? -14.905 25.440 45.652 1.00 73.44 305 TYR A O 1
ATOM 2484 N N . GLN A 1 306 ? -14.886 26.079 47.801 1.00 77.00 306 GLN A N 1
ATOM 2485 C CA . GLN A 1 306 ? -14.120 27.307 47.547 1.00 77.00 306 GLN A CA 1
ATOM 2486 C C . GLN A 1 306 ? -12.732 26.992 46.958 1.00 77.00 306 GLN A C 1
ATOM 2488 O O . GLN A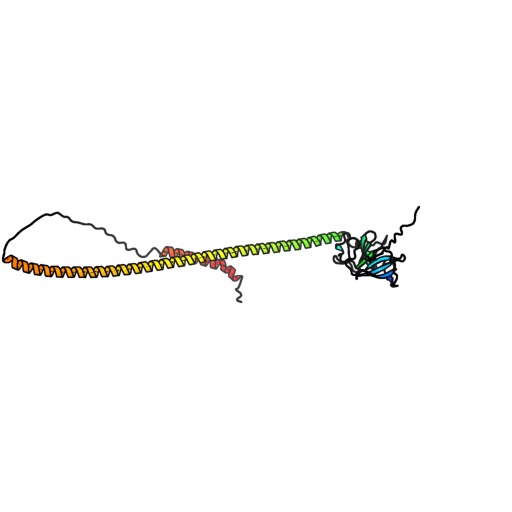 1 306 ? -12.282 27.646 46.018 1.00 77.00 306 GLN A O 1
ATOM 2493 N N . ALA A 1 307 ? -12.070 25.946 47.465 1.00 78.50 307 ALA A N 1
ATOM 2494 C CA . ALA A 1 307 ? -10.793 25.467 46.943 1.00 78.50 307 ALA A CA 1
ATOM 2495 C C . ALA A 1 307 ? -10.920 24.917 45.510 1.00 78.50 307 ALA A C 1
ATOM 2497 O O . ALA A 1 307 ? -10.044 25.167 44.679 1.00 78.50 307 ALA A O 1
ATOM 2498 N N . TYR A 1 308 ? -12.015 24.216 45.194 1.00 74.69 308 TYR A N 1
ATOM 2499 C CA . TYR A 1 308 ? -12.306 23.758 43.834 1.00 74.69 308 TYR A CA 1
ATOM 2500 C C . TYR A 1 308 ? -12.511 24.926 42.857 1.00 74.69 308 TYR A C 1
ATOM 2502 O O . TYR A 1 308 ? -11.953 24.897 41.758 1.00 74.69 308 TYR A O 1
ATOM 2510 N N . ILE A 1 309 ? -13.252 25.967 43.251 1.00 73.00 309 ILE A N 1
ATOM 2511 C CA . ILE A 1 309 ? -13.470 27.167 42.426 1.00 73.00 309 ILE A CA 1
ATOM 2512 C C . ILE A 1 309 ? -12.131 27.868 42.154 1.00 73.00 309 ILE A C 1
ATOM 2514 O O . ILE A 1 309 ? -11.741 28.009 40.994 1.00 73.00 309 ILE A O 1
ATOM 2518 N N . ASN A 1 310 ? -11.366 28.193 43.201 1.00 75.94 310 ASN A N 1
ATOM 2519 C CA . ASN A 1 310 ? -10.077 28.883 43.069 1.00 75.94 310 ASN A CA 1
ATOM 2520 C C . ASN A 1 310 ? -9.063 28.086 42.220 1.00 75.94 310 ASN A C 1
ATOM 2522 O O . ASN A 1 310 ? -8.298 28.666 41.450 1.00 75.94 310 ASN A O 1
ATOM 2526 N N . LYS A 1 311 ? -9.067 26.747 42.315 1.00 74.75 311 LYS A N 1
ATOM 2527 C CA . LYS A 1 311 ? -8.197 25.871 41.507 1.00 74.75 311 LYS A CA 1
ATOM 2528 C C . LYS A 1 311 ? -8.546 25.896 40.014 1.00 74.75 311 LYS A C 1
ATOM 2530 O O . LYS A 1 311 ? -7.654 25.712 39.186 1.00 74.75 311 LYS A O 1
ATOM 2535 N N . ASN A 1 312 ? -9.814 26.113 39.666 1.00 64.62 312 ASN A N 1
ATOM 2536 C CA . ASN A 1 312 ? -10.291 26.109 38.281 1.00 64.62 312 ASN A CA 1
ATOM 2537 C C . ASN A 1 312 ? -10.428 27.509 37.661 1.00 64.62 312 ASN A C 1
ATOM 2539 O O . ASN A 1 312 ? -10.497 27.607 36.440 1.00 64.62 312 ASN A O 1
ATOM 2543 N N . GLN A 1 313 ? -10.370 28.582 38.454 1.00 63.41 313 GLN A N 1
ATOM 2544 C CA . GLN A 1 313 ? -10.445 29.968 37.974 1.00 63.41 313 GLN A CA 1
ATOM 2545 C C . GLN A 1 313 ? -9.384 30.286 36.896 1.00 63.41 313 GLN A C 1
ATOM 2547 O O . GLN A 1 313 ? -9.693 30.904 35.881 1.00 63.41 313 GLN A O 1
ATOM 2552 N N . LYS A 1 314 ? -8.167 29.731 37.030 1.00 57.19 314 LYS A N 1
ATOM 2553 C CA . LYS A 1 314 ? -7.094 29.823 36.014 1.00 57.19 314 LYS A CA 1
ATOM 2554 C C . LYS A 1 314 ? -7.328 29.002 34.733 1.00 57.19 314 LYS A C 1
ATOM 2556 O O . LYS A 1 314 ? -6.562 29.140 33.786 1.00 57.19 314 LYS A O 1
ATOM 2561 N N . ARG A 1 315 ? -8.335 28.120 34.683 1.00 54.50 315 ARG A N 1
ATOM 2562 C CA . ARG A 1 315 ? -8.730 27.398 33.454 1.00 54.50 315 ARG A CA 1
ATOM 2563 C C . ARG A 1 315 ? -9.800 28.144 32.661 1.00 54.50 315 ARG A C 1
ATOM 2565 O O . ARG A 1 315 ? -9.804 28.039 31.440 1.00 54.50 315 ARG A O 1
ATOM 2572 N N . THR A 1 316 ? -10.668 28.903 33.327 1.00 51.28 316 THR A N 1
ATOM 2573 C CA . THR A 1 316 ? -11.733 29.691 32.681 1.00 51.28 316 THR A CA 1
ATOM 2574 C C . THR A 1 316 ? -11.227 30.932 31.942 1.00 51.28 316 THR A C 1
ATOM 2576 O O . THR A 1 316 ? -11.856 31.345 30.978 1.00 51.28 316 THR A O 1
ATOM 2579 N N . GLU A 1 317 ? -10.071 31.486 32.315 1.00 53.03 317 GLU A N 1
ATOM 2580 C CA . GLU A 1 317 ? -9.447 32.608 31.585 1.00 53.03 317 GLU A CA 1
ATOM 2581 C C . GLU A 1 317 ? -8.762 32.177 30.271 1.00 53.03 317 GLU A C 1
ATOM 2583 O O . GLU A 1 317 ? -8.505 33.011 29.409 1.00 53.03 317 GLU A O 1
ATOM 2588 N N . ALA A 1 318 ? -8.486 30.879 30.088 1.00 50.09 318 ALA A N 1
ATOM 2589 C CA . ALA A 1 318 ? -7.782 30.357 28.912 1.00 50.09 318 ALA A CA 1
ATOM 2590 C C . ALA A 1 318 ? -8.704 29.989 27.730 1.00 50.09 318 ALA A C 1
ATOM 2592 O O . ALA A 1 318 ? -8.211 29.765 26.627 1.00 50.09 318 ALA A O 1
ATOM 2593 N N . TYR A 1 319 ? -10.019 29.906 27.956 1.00 50.41 319 TYR A N 1
ATOM 2594 C CA . TYR A 1 319 ? -11.020 29.571 26.939 1.00 50.41 319 TYR A CA 1
ATOM 2595 C C . TYR A 1 319 ? -12.325 30.339 27.206 1.00 50.41 319 TYR A C 1
ATOM 2597 O O . TYR A 1 319 ? -13.181 29.836 27.940 1.00 50.41 319 TYR A O 1
ATOM 2605 N N . PRO A 1 320 ? -12.519 31.538 26.621 1.00 50.22 320 PRO A N 1
ATOM 2606 C CA . PRO A 1 320 ? -13.834 32.163 26.610 1.00 50.22 320 PRO A CA 1
ATOM 2607 C C . PRO A 1 320 ? -14.808 31.266 25.836 1.00 50.22 320 PRO A C 1
ATOM 2609 O O . PRO A 1 320 ? -14.521 30.828 24.721 1.00 50.22 320 PRO A O 1
ATOM 2612 N N . LEU A 1 321 ? -15.961 30.979 26.443 1.00 49.94 321 LEU A N 1
ATOM 2613 C CA . LEU A 1 321 ? -17.034 30.206 25.822 1.00 49.94 321 LEU A CA 1
ATOM 2614 C C . LEU A 1 321 ? -17.562 30.950 24.591 1.00 49.94 321 LEU A C 1
ATOM 2616 O O . LEU A 1 321 ? -18.289 31.934 24.717 1.00 49.94 321 LEU A O 1
ATOM 2620 N N . VAL A 1 322 ? -17.218 30.454 23.402 1.00 41.16 322 VAL A N 1
ATOM 2621 C CA . VAL A 1 322 ? -17.884 30.848 22.159 1.00 41.16 322 VAL A CA 1
ATOM 2622 C C . VAL A 1 322 ? -19.287 30.249 22.187 1.00 41.16 322 VAL A C 1
ATOM 2624 O O . VAL A 1 322 ? -19.463 29.045 22.001 1.00 41.16 322 VAL A O 1
ATOM 2627 N N . LEU A 1 323 ? -20.276 31.099 22.458 1.00 40.59 323 LEU A N 1
ATOM 2628 C CA . LEU A 1 323 ? -21.676 30.816 22.161 1.00 40.59 323 LEU A CA 1
ATOM 2629 C C . LEU A 1 323 ? -21.838 30.744 20.637 1.00 40.59 323 LEU A C 1
ATOM 2631 O O . LEU A 1 323 ? -21.438 31.671 19.932 1.00 40.59 323 LEU A O 1
ATOM 2635 N N . VAL A 1 324 ? -22.393 29.625 20.171 1.00 38.88 324 VAL A N 1
ATOM 2636 C CA . VAL A 1 324 ? -22.885 29.409 18.800 1.00 38.88 324 VAL A CA 1
ATOM 2637 C C . VAL A 1 324 ? -24.377 29.709 18.781 1.00 38.88 324 VAL A C 1
ATOM 2639 O O . VAL A 1 324 ? -25.047 29.258 19.738 1.00 38.88 324 VAL A O 1
#

Secondary structure (DSSP, 8-state):
-----------------PPPPTT-B-------EEEEETTEEEEEEEEEETTEEEEEEE-TTSBEEEEEES-TT-EETTEETT--GGGSTTGGGEEEETTTEEEEE-SSSEEEEEESSPP-TT---SEEEE---GGG-PPBSS-THHHHHHHHHHHHHHHHHHHHHHHHHHHHHHHHHHHHHHHHHHHHHHHHHHHHHHHHHHHHHHHHHHHHHHHHHHHHHHHHHHHHHHHHHHHHHHHHHHHHHHHHHHHHHHHHTTS---------------------------SSSSHHHHHHHHHHHHHHHHHHHHHHHHHHTT------

pLDDT: mean 74.33, std 19.46, range [27.22, 94.38]

Foldseek 3Di:
DDDDDDDPPPPPPPCLPDDDDQFDQAPDDDDQDWDQDPVGTFRWDWDAHPNWIWTFGADPRRGTFWIFTPDQVDDDPNHGQQQFLVNQPVSQQWFADPPWAIKHANDPFKIFGQGHDDGDRRTGGRIMGGDDCDPVSGGGPRPPVNVVVVVVVVVVVVVVVVVVVVVVVVVVVVVVVVVVVVVVVVVVVVVVVVVVVVVVVVVVVVVVVVVVVVVVVVVVVVVVVVVVVVVVVVVVVVVVVVVVVVVVVVVVVVVCVVPDDDDDDDDDDDDDDDDDDDDDDDDDDPDDDPPPVVVVVVVVVVVVVVVVCVVCVVVCVVDPDDDD